Protein AF-A0A965JLZ8-F1 (afdb_monomer)

pLDDT: mean 72.37, std 10.35, range [47.47, 88.56]

Mean predicted aligned error: 16.24 Å

Foldseek 3Di:
DVLLVQLLVDPDVVSNLLSLLVVLLVLCCLVPVVSPDSVSSVVPDDSVVSQVSCCVQVVQHADPDDPCRSVSRVVRNPPPVPDPPVVLLVVVVVVVPDDDSVRVVSPDGPVRSVVVVVVVVVVVVVVVQVVCVVVVHHPCVVVPPPPPPQVLLVVLCVQLVNPGSDNPDPVSCDDPNVVVVQRDDPSPPDDDPPPPD

Structure (mmCIF, N/CA/C/O backbone):
data_AF-A0A965JLZ8-F1
#
_entry.id   AF-A0A965JLZ8-F1
#
loop_
_atom_site.group_PDB
_atom_site.id
_atom_site.type_symbol
_atom_site.label_atom_id
_atom_site.label_alt_id
_atom_site.label_comp_id
_atom_site.label_asym_id
_atom_site.label_entity_id
_atom_site.label_seq_id
_atom_site.pdbx_PDB_ins_code
_atom_site.Cartn_x
_atom_site.Cartn_y
_atom_site.Cartn_z
_atom_site.occupancy
_atom_site.B_iso_or_equiv
_atom_site.auth_seq_id
_atom_site.auth_comp_id
_atom_site.auth_asym_id
_atom_site.auth_atom_id
_atom_site.pdbx_PDB_model_num
ATOM 1 N N . MET A 1 1 ? -9.580 7.276 14.395 1.00 49.41 1 MET A N 1
ATOM 2 C CA . MET A 1 1 ? -8.233 7.279 15.007 1.00 49.41 1 MET A CA 1
ATOM 3 C C . MET A 1 1 ? -8.303 7.007 16.504 1.00 49.41 1 MET A C 1
ATOM 5 O O . MET A 1 1 ? -7.558 6.161 16.975 1.00 49.41 1 MET A O 1
ATOM 9 N N . ASP A 1 2 ? -9.251 7.613 17.219 1.00 59.78 2 ASP A N 1
ATOM 10 C CA . ASP A 1 2 ? -9.365 7.547 18.688 1.00 59.78 2 ASP A CA 1
ATOM 11 C C . ASP A 1 2 ? -9.495 6.119 19.253 1.00 59.78 2 ASP A C 1
ATOM 13 O O . ASP A 1 2 ? -8.941 5.803 20.302 1.00 59.78 2 ASP A O 1
ATOM 17 N N . ALA A 1 3 ? -10.169 5.215 18.529 1.00 64.81 3 ALA A N 1
ATOM 18 C CA . ALA A 1 3 ? -10.377 3.832 18.970 1.00 64.81 3 ALA A CA 1
ATOM 19 C C . ALA A 1 3 ? -9.063 3.057 19.199 1.00 64.81 3 ALA A C 1
ATOM 21 O O . ALA A 1 3 ? -8.958 2.279 20.146 1.00 64.81 3 ALA A O 1
ATOM 22 N N . PHE A 1 4 ? -8.042 3.306 18.372 1.00 66.81 4 PHE A N 1
ATOM 23 C CA . PHE A 1 4 ? -6.744 2.640 18.500 1.00 66.81 4 PHE A CA 1
ATOM 24 C C . PHE A 1 4 ? -5.881 3.262 19.608 1.00 66.81 4 PHE A C 1
ATOM 26 O O . PHE A 1 4 ? -5.070 2.576 20.228 1.00 66.81 4 PHE A O 1
ATOM 33 N N . GLU A 1 5 ? -6.081 4.542 19.933 1.00 68.44 5 GLU A N 1
ATOM 34 C CA . GLU A 1 5 ? -5.439 5.158 21.099 1.00 68.44 5 GLU A CA 1
ATOM 35 C C . GLU A 1 5 ? -5.908 4.504 22.402 1.00 68.44 5 GLU A C 1
ATOM 37 O O . GLU A 1 5 ? -5.105 4.302 23.318 1.00 68.44 5 GLU A O 1
ATOM 42 N N . PHE A 1 6 ? -7.168 4.057 22.459 1.00 69.31 6 PHE A N 1
ATOM 43 C CA . PHE A 1 6 ? -7.670 3.314 23.612 1.00 69.31 6 PHE A CA 1
ATOM 44 C C . PHE A 1 6 ? -6.953 1.972 23.814 1.00 69.31 6 PHE A C 1
ATOM 46 O O . PHE A 1 6 ? -6.703 1.595 24.963 1.00 69.31 6 PHE A O 1
ATOM 53 N N . VAL A 1 7 ? -6.493 1.323 22.734 1.00 69.38 7 VAL A N 1
ATOM 54 C CA . VAL A 1 7 ? -5.619 0.134 22.810 1.00 69.38 7 VAL A CA 1
ATOM 55 C C . VAL A 1 7 ? -4.298 0.476 23.510 1.00 69.38 7 VAL A C 1
ATOM 57 O O . VAL A 1 7 ? -3.854 -0.279 24.376 1.00 69.38 7 VAL A O 1
ATOM 60 N N . LYS A 1 8 ? -3.698 1.641 23.213 1.00 67.69 8 LYS A N 1
ATOM 61 C CA . LYS A 1 8 ? -2.448 2.107 23.853 1.00 67.69 8 LYS A CA 1
ATOM 62 C C . LYS A 1 8 ? -2.630 2.379 25.352 1.00 67.69 8 LYS A C 1
ATOM 64 O O . LYS A 1 8 ? -1.698 2.191 26.131 1.00 67.69 8 LYS A O 1
ATOM 69 N N . THR A 1 9 ? -3.823 2.806 25.764 1.00 70.94 9 THR A N 1
ATOM 70 C CA . THR A 1 9 ? -4.148 3.116 27.170 1.00 70.94 9 THR A CA 1
ATOM 71 C C . THR A 1 9 ? -4.685 1.931 27.981 1.00 70.94 9 THR A C 1
ATOM 73 O O . THR A 1 9 ? -4.910 2.066 29.185 1.00 70.94 9 THR A O 1
ATOM 76 N N . ALA A 1 10 ? -4.900 0.769 27.359 1.00 71.62 10 ALA A N 1
ATOM 77 C CA . ALA A 1 10 ? -5.534 -0.373 28.006 1.00 71.62 10 ALA A CA 1
ATOM 78 C C . ALA A 1 10 ? -4.696 -0.924 29.174 1.00 71.62 10 ALA A C 1
ATOM 80 O O . ALA A 1 10 ? -3.508 -1.230 29.036 1.00 71.62 10 ALA A O 1
ATOM 81 N N . THR A 1 11 ? -5.331 -1.138 30.330 1.00 67.69 11 THR A N 1
ATOM 82 C CA . THR A 1 11 ? -4.639 -1.605 31.550 1.00 67.69 11 THR A CA 1
ATOM 83 C C . THR A 1 11 ? -4.456 -3.119 31.597 1.00 67.69 11 THR A C 1
ATOM 85 O O . THR A 1 11 ? -3.378 -3.576 31.965 1.00 67.69 11 THR A O 1
ATOM 88 N N . ASN A 1 12 ? -5.387 -3.898 31.026 1.00 75.56 12 ASN A N 1
ATOM 89 C CA . ASN A 1 12 ? -5.325 -5.371 30.923 1.00 75.56 12 ASN A CA 1
ATOM 90 C C . ASN A 1 12 ? -5.508 -5.877 29.478 1.00 75.56 12 ASN A C 1
ATOM 92 O O . ASN A 1 12 ? -5.995 -5.132 28.629 1.00 75.56 12 ASN A O 1
ATOM 96 N N . ASP A 1 13 ? -5.098 -7.115 29.195 1.00 72.44 13 ASP A N 1
ATOM 97 C CA . ASP A 1 13 ? -5.156 -7.700 27.842 1.00 72.44 13 ASP A CA 1
ATOM 98 C C . ASP A 1 13 ? -6.593 -7.921 27.357 1.00 72.44 13 ASP A C 1
ATOM 100 O O . ASP A 1 13 ? -6.884 -7.678 26.193 1.00 72.44 13 ASP A O 1
ATOM 104 N N . GLU A 1 14 ? -7.526 -8.247 28.253 1.00 74.94 14 GLU A N 1
ATOM 105 C CA . GLU A 1 14 ? -8.960 -8.327 27.930 1.00 74.94 14 GLU A CA 1
ATOM 106 C C . GLU A 1 14 ? -9.521 -6.986 27.434 1.00 74.94 14 GLU A C 1
ATOM 108 O O . GLU A 1 14 ? -10.282 -6.939 26.471 1.00 74.94 14 GLU A O 1
ATOM 113 N N . GLN A 1 15 ? -9.099 -5.874 28.048 1.00 76.69 15 GLN A N 1
ATOM 114 C CA . GLN A 1 15 ? -9.486 -4.538 27.586 1.00 76.69 15 GLN A CA 1
ATOM 115 C C . GLN A 1 15 ? -8.862 -4.224 26.227 1.00 76.69 15 GLN A C 1
ATOM 117 O O . GLN A 1 15 ? -9.522 -3.635 25.378 1.00 76.69 15 GLN A O 1
ATOM 122 N N . ALA A 1 16 ? -7.609 -4.630 26.005 1.00 74.31 16 ALA A N 1
ATOM 123 C CA . ALA A 1 16 ? -6.963 -4.454 24.711 1.00 74.31 16 ALA A CA 1
ATOM 124 C C . ALA A 1 16 ? -7.699 -5.231 23.613 1.00 74.31 16 ALA A C 1
ATOM 126 O O . ALA A 1 16 ? -7.932 -4.660 22.556 1.00 74.31 16 ALA A O 1
ATOM 127 N N . ILE A 1 17 ? -8.130 -6.470 23.880 1.00 79.31 17 ILE A N 1
ATOM 128 C CA . ILE A 1 17 ? -8.911 -7.294 22.942 1.00 79.31 17 ILE A CA 1
ATOM 129 C C . ILE A 1 17 ? -10.254 -6.635 22.611 1.00 79.31 17 ILE A C 1
ATOM 131 O O . ILE A 1 17 ? -10.616 -6.573 21.441 1.00 79.31 17 ILE A O 1
ATOM 135 N N . PHE A 1 18 ? -10.956 -6.083 23.603 1.00 80.19 18 PHE A N 1
ATOM 136 C CA . PHE A 1 18 ? -12.211 -5.361 23.369 1.00 80.19 18 PHE A CA 1
ATOM 137 C C . PHE A 1 18 ? -12.020 -4.105 22.502 1.00 80.19 18 PHE A C 1
ATOM 139 O O . PHE A 1 18 ? -12.778 -3.849 21.571 1.00 80.19 18 PHE A O 1
ATOM 146 N N . PHE A 1 19 ? -10.973 -3.315 22.752 1.00 80.00 19 PHE A N 1
ATOM 147 C CA . PHE A 1 19 ? -10.673 -2.171 21.884 1.00 80.00 19 PHE A CA 1
ATOM 148 C C . PHE A 1 19 ? -10.227 -2.607 20.486 1.00 80.00 19 PHE A C 1
ATOM 150 O O . PHE A 1 19 ? -10.468 -1.901 19.506 1.00 80.00 19 PHE A O 1
ATOM 157 N N . LEU A 1 20 ? -9.610 -3.782 20.376 1.00 77.69 20 LEU A N 1
ATOM 158 C CA . LEU A 1 20 ? -9.207 -4.359 19.107 1.00 77.69 20 LEU A CA 1
ATOM 159 C C . LEU A 1 20 ? -10.409 -4.841 18.278 1.00 77.69 20 LEU A C 1
ATOM 161 O O . LEU A 1 20 ? -10.436 -4.610 17.069 1.00 77.69 20 LEU A O 1
ATOM 165 N N . SER A 1 21 ? -11.416 -5.455 18.911 1.00 79.88 21 SER A N 1
ATOM 166 C CA . SER A 1 21 ? -12.669 -5.827 18.242 1.00 79.88 21 SER A CA 1
ATOM 167 C C . SER A 1 21 ? -13.444 -4.588 17.789 1.00 79.88 21 SER A C 1
ATOM 169 O O . SER A 1 21 ? -13.963 -4.571 16.675 1.00 79.88 21 SER A O 1
ATOM 171 N N . GLU A 1 22 ? -13.414 -3.500 18.563 1.00 79.31 22 GLU A N 1
ATOM 172 C CA . GLU A 1 22 ? -13.975 -2.213 18.138 1.00 79.31 22 GLU A CA 1
ATOM 173 C C . GLU A 1 22 ? -13.215 -1.610 16.942 1.00 79.31 22 GLU A C 1
ATOM 175 O O . GLU A 1 22 ? -13.830 -1.111 15.998 1.00 79.31 22 GLU A O 1
ATOM 180 N N . CYS A 1 23 ? -11.881 -1.715 16.912 1.00 77.81 23 CYS A N 1
ATOM 181 C CA . CYS A 1 23 ? -11.090 -1.314 15.744 1.00 77.81 23 CYS A CA 1
ATOM 182 C C . CYS A 1 23 ? -11.437 -2.154 14.505 1.00 77.81 23 CYS A C 1
ATOM 184 O O . CYS A 1 23 ? -11.576 -1.610 13.409 1.00 77.81 23 CYS A O 1
ATOM 186 N N . ALA A 1 24 ? -11.622 -3.465 14.671 1.00 77.50 24 ALA A N 1
ATOM 187 C CA . ALA A 1 24 ? -12.023 -4.354 13.586 1.00 77.50 24 ALA A CA 1
ATOM 188 C C . ALA A 1 24 ? -13.453 -4.080 13.104 1.00 77.50 24 ALA A C 1
ATOM 190 O O . ALA A 1 24 ? -13.704 -4.139 11.903 1.00 77.50 24 ALA A O 1
ATOM 191 N N . ARG A 1 25 ? -14.376 -3.703 13.998 1.00 81.06 25 ARG A N 1
ATOM 192 C CA . ARG A 1 25 ? -15.723 -3.243 13.634 1.00 81.06 25 ARG A CA 1
ATOM 193 C C . ARG A 1 25 ? -15.654 -2.008 12.738 1.00 81.06 25 ARG A C 1
ATOM 195 O O . ARG A 1 25 ? -16.287 -1.988 11.688 1.00 81.06 25 ARG A O 1
ATOM 202 N N . ILE A 1 26 ? -14.866 -1.003 13.127 1.00 81.56 26 ILE A N 1
ATOM 203 C CA . ILE A 1 26 ? -14.674 0.227 12.341 1.00 81.56 26 ILE A CA 1
ATOM 204 C C . ILE A 1 26 ? -14.063 -0.100 10.972 1.00 81.56 26 ILE A C 1
ATOM 206 O O . ILE A 1 26 ? -14.546 0.396 9.959 1.00 81.56 26 ILE A O 1
ATOM 210 N N . ALA A 1 27 ? -13.063 -0.982 10.916 1.00 76.50 27 ALA A N 1
ATOM 211 C CA . ALA A 1 27 ? -12.486 -1.436 9.651 1.00 76.50 27 ALA A CA 1
ATOM 212 C C . ALA A 1 27 ? -13.510 -2.185 8.775 1.00 76.50 27 ALA A C 1
ATOM 214 O O . ALA A 1 27 ? -13.577 -1.975 7.566 1.00 76.50 27 ALA A O 1
ATOM 215 N N . MET A 1 28 ? -14.352 -3.027 9.378 1.00 77.50 28 MET A N 1
ATOM 216 C CA . MET A 1 28 ? -15.390 -3.785 8.675 1.00 77.50 28 MET A CA 1
ATOM 217 C C . MET A 1 28 ? -16.534 -2.908 8.167 1.00 77.50 28 MET A C 1
ATOM 219 O O . MET A 1 28 ? -17.172 -3.299 7.194 1.00 77.50 28 MET A O 1
ATOM 223 N N . GLN A 1 29 ? -16.772 -1.715 8.725 1.00 75.44 29 GLN A N 1
ATOM 224 C CA . GLN A 1 29 ? -17.766 -0.785 8.171 1.00 75.44 29 GLN A CA 1
ATOM 225 C C . GLN A 1 29 ? -17.457 -0.398 6.720 1.00 75.44 29 GLN A C 1
ATOM 227 O O . GLN A 1 29 ? -18.390 -0.195 5.945 1.00 75.44 29 GLN A O 1
ATOM 232 N N . GLN A 1 30 ? -16.176 -0.352 6.341 1.00 70.44 30 GLN A N 1
ATOM 233 C CA . GLN A 1 30 ? -15.761 -0.055 4.973 1.00 70.44 30 GLN A CA 1
ATOM 234 C C . GLN A 1 30 ? -16.129 -1.172 3.984 1.00 70.44 30 GLN A C 1
ATOM 236 O O . GLN A 1 30 ? -16.471 -0.895 2.838 1.00 70.44 30 GLN A O 1
ATOM 241 N N . TYR A 1 31 ? -16.093 -2.435 4.419 1.00 75.38 31 TYR A N 1
ATOM 242 C CA . TYR A 1 31 ? -16.315 -3.595 3.547 1.00 75.38 31 TYR A CA 1
ATOM 243 C C . TYR A 1 31 ? -17.740 -4.153 3.635 1.00 75.38 31 TYR A C 1
ATOM 245 O O . TYR A 1 31 ? -18.291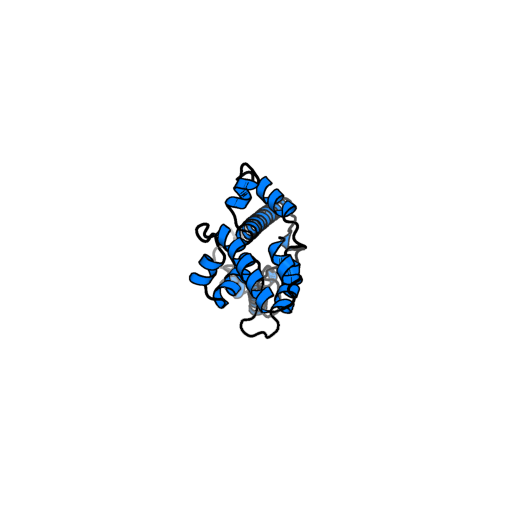 -4.631 2.642 1.00 75.38 31 TYR A O 1
ATOM 253 N N . TYR A 1 32 ? -18.345 -4.116 4.823 1.00 74.69 32 TYR A N 1
ATOM 254 C CA . TYR A 1 32 ? -19.656 -4.691 5.097 1.00 74.69 32 TYR A CA 1
ATOM 255 C C . TYR A 1 32 ? -20.446 -3.868 6.136 1.00 74.69 32 TYR A C 1
ATOM 257 O O . TYR A 1 32 ? -20.450 -4.186 7.329 1.00 74.69 32 TYR A O 1
ATOM 265 N N . PRO A 1 33 ? -21.204 -2.846 5.692 1.00 72.12 33 PRO A N 1
ATOM 266 C CA . PRO A 1 33 ? -21.911 -1.908 6.575 1.00 72.12 33 PRO A CA 1
ATOM 267 C C . PRO A 1 33 ? -23.045 -2.511 7.421 1.00 72.12 33 PRO A C 1
ATOM 269 O O . PRO A 1 33 ? -23.659 -1.805 8.221 1.00 72.12 33 PRO A O 1
ATOM 272 N N . GLN A 1 34 ? -23.391 -3.788 7.223 1.00 74.44 34 GLN A N 1
ATOM 273 C CA . GLN A 1 34 ? -24.479 -4.435 7.966 1.00 74.44 34 GLN A CA 1
ATOM 274 C C . GLN A 1 34 ? -24.073 -4.811 9.397 1.00 74.44 34 GLN A C 1
ATOM 276 O O . GLN A 1 34 ? -24.949 -4.971 10.242 1.00 74.44 34 GLN A O 1
ATOM 281 N N . ILE A 1 35 ? -22.770 -4.925 9.681 1.00 74.12 35 ILE A N 1
ATOM 282 C CA . ILE A 1 35 ? -22.257 -5.166 11.034 1.00 74.12 35 ILE A CA 1
ATOM 283 C C . ILE A 1 35 ? -22.183 -3.813 11.743 1.00 74.12 35 ILE A C 1
ATOM 285 O O . ILE A 1 35 ? -21.260 -3.025 11.529 1.00 74.12 35 ILE A O 1
ATOM 289 N N . GLN A 1 36 ? -23.199 -3.508 12.551 1.00 66.12 36 GLN A N 1
ATOM 290 C CA . GLN A 1 36 ? -23.305 -2.209 13.216 1.00 66.12 36 GLN A CA 1
ATOM 291 C C . GLN A 1 36 ? -22.692 -2.225 14.616 1.00 66.12 36 GLN A C 1
ATOM 293 O O . GLN A 1 36 ? -22.084 -1.228 15.016 1.00 66.12 36 GLN A O 1
ATOM 298 N N . THR A 1 37 ? -22.808 -3.341 15.343 1.00 75.00 37 THR A N 1
ATOM 299 C CA . THR A 1 37 ? -22.365 -3.445 16.740 1.00 75.00 37 THR A CA 1
ATOM 300 C C . THR A 1 37 ? -21.195 -4.411 16.925 1.00 75.00 37 THR A C 1
ATOM 302 O O . THR A 1 37 ? -20.942 -5.274 16.088 1.00 75.00 37 THR A O 1
ATOM 305 N N . VAL A 1 38 ? -20.467 -4.260 18.039 1.00 69.31 38 VAL A N 1
ATOM 306 C CA . VAL A 1 38 ? -19.389 -5.188 18.438 1.00 69.31 38 VAL A CA 1
ATOM 307 C C . VAL A 1 38 ? -19.927 -6.603 18.615 1.00 69.31 38 VAL A C 1
ATOM 309 O O . VAL A 1 38 ? -19.283 -7.550 18.188 1.00 69.31 38 VAL A O 1
ATOM 312 N N . TYR A 1 39 ? -21.134 -6.741 19.164 1.00 71.81 39 TYR A N 1
ATOM 313 C CA . TYR A 1 39 ? -21.785 -8.037 19.353 1.00 71.81 39 TYR A CA 1
ATOM 314 C C . TYR A 1 39 ? -22.064 -8.735 18.022 1.00 71.81 39 TYR A C 1
ATOM 316 O O . TYR A 1 39 ? -21.768 -9.913 17.879 1.00 71.81 39 TYR A O 1
ATOM 324 N N . ASP A 1 40 ? -22.536 -7.995 17.013 1.00 74.06 40 ASP A N 1
ATOM 325 C CA . ASP A 1 40 ? -22.735 -8.562 15.675 1.00 74.06 40 ASP A CA 1
ATOM 326 C C . ASP A 1 40 ? -21.408 -9.011 15.045 1.00 74.06 40 ASP A C 1
ATOM 328 O O . ASP A 1 40 ? -21.383 -9.954 14.260 1.00 74.06 40 ASP A O 1
ATOM 332 N N . LEU A 1 41 ? -20.296 -8.343 15.361 1.00 74.31 41 LEU A N 1
ATOM 333 C CA . LEU A 1 41 ? -18.974 -8.763 14.904 1.00 74.31 41 LEU A CA 1
ATOM 334 C C . LEU A 1 41 ? -18.529 -10.041 15.631 1.00 74.31 41 LEU A C 1
ATOM 336 O O . LEU A 1 41 ? -18.123 -10.995 14.975 1.00 74.31 41 LEU A O 1
ATOM 340 N N . GLU A 1 42 ? -18.633 -10.068 16.960 1.00 75.38 42 GLU A N 1
ATOM 341 C CA . GLU A 1 42 ? -18.239 -11.203 17.808 1.00 75.38 42 GLU A CA 1
ATOM 342 C C . GLU A 1 42 ? -19.072 -12.463 17.530 1.00 75.38 42 GLU A C 1
ATOM 344 O O . GLU A 1 42 ? -18.540 -13.570 17.576 1.00 75.38 42 GLU A O 1
ATOM 349 N N . ASP A 1 43 ? -20.343 -12.307 17.157 1.00 80.94 43 ASP A N 1
ATOM 350 C CA . ASP A 1 43 ? -21.221 -13.424 16.794 1.00 80.94 43 ASP A CA 1
ATOM 351 C C . ASP A 1 43 ? -20.892 -14.026 15.415 1.00 80.94 43 ASP A C 1
ATOM 353 O O . ASP A 1 43 ? -21.220 -15.185 15.148 1.00 80.94 43 ASP A O 1
ATOM 357 N N . ASN A 1 44 ? -20.250 -13.262 14.523 1.00 77.50 44 ASN A N 1
ATOM 358 C CA . ASN A 1 44 ? -19.948 -13.691 13.153 1.00 77.50 44 ASN A CA 1
ATOM 359 C C . ASN A 1 44 ? -18.465 -14.017 12.916 1.00 77.50 44 ASN A C 1
ATOM 361 O O . ASN A 1 44 ? -18.137 -14.641 11.903 1.00 77.50 44 ASN A O 1
ATOM 365 N N . VAL A 1 45 ? -17.560 -13.571 13.792 1.00 78.31 45 VAL A N 1
ATOM 366 C CA . VAL A 1 45 ? -16.117 -13.555 13.529 1.00 78.31 45 VAL A CA 1
ATOM 367 C C . VAL A 1 45 ? -15.325 -14.049 14.742 1.00 78.31 45 VAL A C 1
ATOM 369 O O . VAL A 1 45 ? -15.397 -13.482 15.827 1.00 78.31 45 VAL A O 1
ATOM 372 N N . ASP A 1 46 ? -14.487 -15.068 14.532 1.00 82.31 46 ASP A N 1
ATOM 373 C CA . ASP A 1 46 ? -13.546 -15.552 15.547 1.00 82.31 46 ASP A CA 1
ATOM 374 C C . ASP A 1 46 ? -12.421 -14.536 15.822 1.00 82.31 46 ASP A C 1
ATOM 376 O O . ASP A 1 46 ? -11.970 -13.824 14.922 1.00 82.31 46 ASP A O 1
ATOM 380 N N . LEU A 1 47 ? -11.848 -14.561 17.032 1.00 79.69 47 LEU A N 1
ATOM 381 C CA . LEU A 1 47 ? -10.725 -13.690 17.425 1.00 79.69 47 LEU A CA 1
ATOM 382 C C . LEU A 1 47 ? -9.515 -13.785 16.473 1.00 79.69 47 LEU A C 1
ATOM 384 O O . LEU A 1 47 ? -8.846 -12.794 16.192 1.00 79.69 47 LEU A O 1
ATOM 388 N N . ASN A 1 48 ? -9.258 -14.971 15.921 1.00 83.19 48 ASN A N 1
ATOM 389 C CA . ASN A 1 48 ? -8.209 -15.170 14.920 1.00 83.19 48 ASN A CA 1
ATOM 390 C C . ASN A 1 48 ? -8.479 -14.398 13.625 1.00 83.19 48 ASN A C 1
ATOM 392 O O . ASN A 1 48 ? -7.553 -13.854 13.032 1.00 83.19 48 ASN A O 1
ATOM 396 N N . THR A 1 49 ? -9.739 -14.357 13.204 1.00 80.94 49 THR A N 1
ATOM 397 C CA . THR A 1 49 ? -10.176 -13.645 12.006 1.00 80.94 49 THR A CA 1
ATOM 398 C C . THR A 1 49 ? -10.186 -12.138 12.252 1.00 80.94 49 THR A C 1
ATOM 400 O O . THR A 1 49 ? -9.851 -11.384 11.349 1.00 80.94 49 THR A O 1
ATOM 403 N N . VAL A 1 50 ? -10.466 -11.684 13.481 1.00 80.50 50 VAL A N 1
ATOM 404 C CA . VAL A 1 50 ? -10.296 -10.276 13.889 1.00 80.50 50 VAL A CA 1
ATOM 405 C C . VAL A 1 50 ? -8.846 -9.817 13.692 1.00 80.50 50 VAL A C 1
ATOM 407 O O . VAL A 1 50 ? -8.621 -8.747 13.129 1.00 80.50 50 VAL A O 1
ATOM 410 N N . TYR A 1 51 ? -7.857 -10.633 14.075 1.00 80.12 51 TYR A N 1
ATOM 411 C CA . TYR A 1 51 ? -6.444 -10.321 13.819 1.00 80.12 51 TYR A CA 1
ATOM 412 C C . TYR A 1 51 ? -6.113 -10.276 12.325 1.00 80.12 51 TYR A C 1
ATOM 414 O O . TYR A 1 51 ? -5.412 -9.367 11.888 1.00 80.12 51 TYR A O 1
ATOM 422 N N . ASP A 1 52 ? -6.650 -11.209 11.536 1.00 79.31 52 ASP A N 1
ATOM 423 C CA . ASP A 1 52 ? -6.425 -11.241 10.088 1.00 79.31 52 ASP A CA 1
ATOM 424 C C . ASP A 1 52 ? -7.072 -10.013 9.395 1.00 79.31 52 ASP A C 1
ATOM 426 O O . ASP A 1 52 ? -6.473 -9.410 8.505 1.00 79.31 52 ASP A O 1
ATOM 430 N N . ILE A 1 53 ? -8.253 -9.572 9.850 1.00 80.19 53 ILE A N 1
ATOM 431 C CA . ILE A 1 53 ? -8.916 -8.340 9.384 1.00 80.19 53 ILE A CA 1
ATOM 432 C C . ILE A 1 53 ? -8.059 -7.112 9.698 1.00 80.19 53 ILE A C 1
ATOM 434 O O . ILE A 1 53 ? -7.906 -6.233 8.852 1.00 80.19 53 ILE A O 1
ATOM 438 N N . LEU A 1 54 ? -7.484 -7.041 10.898 1.00 76.31 54 LEU A N 1
ATOM 439 C CA . LEU A 1 54 ? -6.631 -5.924 11.304 1.00 76.31 54 LEU A CA 1
ATOM 440 C C . LEU A 1 54 ? -5.291 -5.900 10.565 1.00 76.31 54 LEU A C 1
ATOM 442 O O . LEU A 1 54 ? -4.788 -4.814 10.279 1.00 76.31 54 LEU A O 1
ATOM 446 N N . ASP A 1 55 ? -4.732 -7.054 10.199 1.00 77.94 55 ASP A N 1
ATOM 447 C CA . ASP A 1 55 ? -3.542 -7.110 9.342 1.00 77.94 55 ASP A CA 1
ATOM 448 C C . ASP A 1 55 ? -3.862 -6.574 7.938 1.00 77.94 55 ASP A C 1
ATOM 450 O O . ASP A 1 55 ? -3.153 -5.717 7.418 1.00 77.94 55 ASP A O 1
ATOM 454 N N . VAL A 1 56 ? -4.983 -6.992 7.343 1.00 74.38 56 VAL A N 1
ATOM 455 C CA . VAL A 1 56 ? -5.362 -6.553 5.989 1.00 74.38 56 VAL A CA 1
ATOM 456 C C . VAL A 1 56 ? -5.779 -5.081 5.950 1.00 74.38 56 VAL A C 1
ATOM 458 O O . VAL A 1 56 ? -5.356 -4.347 5.059 1.00 74.38 56 VAL A O 1
ATOM 461 N N . ALA A 1 57 ? -6.610 -4.639 6.894 1.00 70.44 57 ALA A N 1
ATOM 462 C CA . ALA A 1 57 ? -7.193 -3.300 6.867 1.00 70.44 57 ALA A CA 1
ATOM 463 C C . ALA A 1 57 ? -6.290 -2.238 7.507 1.00 70.44 57 ALA A C 1
ATOM 465 O O . ALA A 1 57 ? -6.219 -1.115 7.013 1.00 70.44 57 ALA A O 1
ATOM 466 N N . ALA A 1 58 ? -5.599 -2.581 8.596 1.00 67.81 58 ALA A N 1
ATOM 467 C CA . ALA A 1 58 ? -4.786 -1.644 9.369 1.00 67.81 58 ALA A CA 1
ATOM 468 C C . ALA A 1 58 ? -3.280 -1.956 9.318 1.00 67.81 58 ALA A C 1
ATOM 470 O O . ALA A 1 58 ? -2.493 -1.203 9.890 1.00 67.81 58 ALA A O 1
ATOM 471 N N . GLY A 1 59 ? -2.841 -3.035 8.659 1.00 67.19 59 GLY A N 1
ATOM 472 C CA . GLY A 1 59 ? -1.423 -3.417 8.617 1.00 67.19 59 GLY A CA 1
ATOM 473 C C . GLY A 1 59 ? -0.855 -3.825 9.981 1.00 67.19 59 GLY A C 1
ATOM 474 O O . GLY A 1 59 ? 0.363 -3.801 10.176 1.00 67.19 59 GLY A O 1
ATOM 475 N N . VAL A 1 60 ? -1.720 -4.146 10.949 1.00 72.31 60 VAL A N 1
ATOM 476 C CA . VAL A 1 60 ? -1.338 -4.477 12.326 1.00 72.31 60 VAL A CA 1
ATOM 477 C C . VAL A 1 60 ? -1.151 -5.989 12.437 1.00 72.31 60 VAL A C 1
ATOM 479 O O . VAL A 1 60 ? -2.113 -6.750 12.497 1.00 72.31 60 VAL A O 1
ATOM 482 N N . LYS A 1 61 ? 0.109 -6.433 12.486 1.00 68.06 61 LYS A N 1
ATOM 483 C CA . LYS A 1 61 ? 0.463 -7.855 12.611 1.00 68.06 61 LYS A CA 1
ATOM 484 C C . LYS A 1 61 ? 0.502 -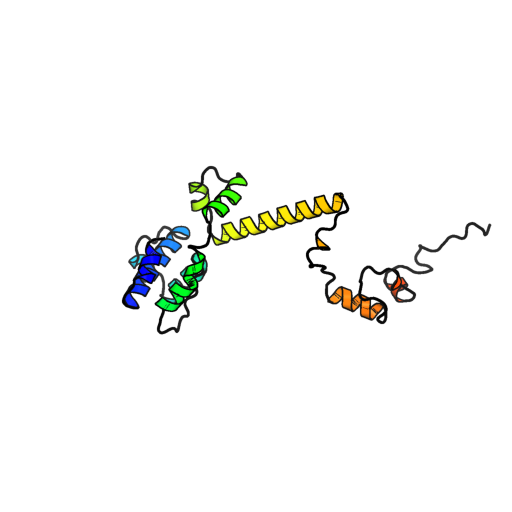8.289 14.069 1.00 68.06 61 LYS A C 1
ATOM 486 O O . LYS A 1 61 ? 1.511 -8.091 14.742 1.00 68.06 61 LYS A O 1
ATOM 491 N N . ILE A 1 62 ? -0.564 -8.938 14.525 1.00 68.75 62 ILE A N 1
ATOM 492 C CA . ILE A 1 62 ? -0.619 -9.588 15.842 1.00 68.75 62 ILE A CA 1
ATOM 493 C C . ILE A 1 62 ? -0.364 -11.082 15.654 1.00 68.75 62 ILE A C 1
ATOM 495 O O . ILE A 1 62 ? -0.999 -11.734 14.823 1.00 68.75 62 ILE A O 1
ATOM 499 N N . LYS A 1 63 ? 0.591 -11.649 16.398 1.00 66.31 63 LYS A N 1
ATOM 500 C CA . LYS A 1 63 ? 0.863 -13.090 16.330 1.00 66.31 63 LYS A CA 1
ATOM 501 C C . LYS A 1 63 ? -0.169 -13.851 17.164 1.00 66.31 63 LYS A C 1
ATOM 503 O O . LYS A 1 63 ? -0.459 -13.473 18.289 1.00 66.31 63 LYS A O 1
ATOM 508 N N . LYS A 1 64 ? -0.669 -14.976 16.639 1.00 57.56 64 LYS A N 1
ATOM 509 C CA . LYS A 1 64 ? -1.728 -15.796 17.269 1.00 57.56 64 LYS A CA 1
ATOM 510 C C . LYS A 1 64 ? -1.347 -16.438 18.627 1.00 57.56 64 LYS A C 1
ATOM 512 O O . LYS A 1 64 ? -2.243 -16.910 19.312 1.00 57.56 64 LYS A O 1
ATOM 517 N N . ASP A 1 65 ? -0.071 -16.403 19.043 1.00 52.50 65 ASP A N 1
ATOM 518 C CA . ASP A 1 65 ? 0.461 -17.126 20.223 1.00 52.50 65 ASP A CA 1
ATOM 519 C C . ASP A 1 65 ? 1.164 -16.239 21.287 1.00 52.50 65 ASP A C 1
ATOM 521 O O . ASP A 1 65 ? 1.899 -16.748 22.138 1.00 52.50 65 ASP A O 1
ATOM 525 N N . SER A 1 66 ? 1.023 -14.909 21.256 1.00 49.81 66 SER A N 1
ATOM 526 C CA . SER A 1 66 ? 1.791 -14.006 22.133 1.00 49.81 66 SER A CA 1
ATOM 527 C C . SER A 1 66 ? 1.078 -13.670 23.460 1.00 49.81 66 SER A C 1
ATOM 529 O O . SER A 1 66 ? -0.059 -13.216 23.498 1.00 49.81 66 SER A O 1
ATOM 531 N N . ASN A 1 67 ? 1.800 -13.813 24.582 1.00 52.62 67 ASN A N 1
ATOM 532 C CA . ASN A 1 67 ? 1.352 -13.455 25.943 1.00 52.62 67 ASN A CA 1
ATOM 533 C C . ASN A 1 67 ? 1.313 -11.928 26.212 1.00 52.62 67 ASN A C 1
ATOM 535 O O . ASN A 1 67 ? 1.275 -11.524 27.371 1.00 52.62 67 ASN A O 1
ATOM 539 N N . ASN A 1 68 ? 1.441 -11.070 25.189 1.00 58.41 68 ASN A N 1
ATOM 540 C CA . ASN A 1 68 ? 1.551 -9.615 25.376 1.00 58.41 68 ASN A CA 1
ATOM 541 C C . ASN A 1 68 ? 1.069 -8.829 24.138 1.00 58.41 68 ASN A C 1
ATOM 543 O O . ASN A 1 68 ? 1.830 -8.118 23.478 1.00 58.41 68 ASN A O 1
ATOM 547 N N . VAL A 1 69 ? -0.221 -8.979 23.822 1.00 61.16 69 VAL A N 1
ATOM 548 C CA . VAL A 1 69 ? -0.908 -8.416 22.636 1.00 61.16 69 VAL A CA 1
ATOM 549 C C . VAL A 1 69 ? -0.738 -6.893 22.521 1.00 61.16 69 VAL A C 1
ATOM 551 O O . VAL A 1 69 ? -0.662 -6.341 21.424 1.00 61.16 69 VAL A O 1
ATOM 554 N N . LYS A 1 70 ? -0.603 -6.195 23.653 1.00 59.81 70 LYS A N 1
ATOM 555 C CA . LYS A 1 70 ? -0.436 -4.736 23.691 1.00 59.81 70 LYS A CA 1
ATOM 556 C C . LYS A 1 70 ? 0.888 -4.255 23.119 1.00 59.81 70 LYS A C 1
ATOM 558 O O . LYS A 1 70 ? 0.908 -3.254 22.412 1.00 59.81 70 LYS A O 1
ATOM 563 N N . GLN A 1 71 ? 1.992 -4.930 23.439 1.00 60.38 71 GLN A N 1
ATOM 564 C CA . GLN A 1 71 ? 3.313 -4.500 22.972 1.00 60.38 71 GLN A CA 1
ATOM 565 C C . GLN A 1 71 ? 3.427 -4.665 21.452 1.00 60.38 71 GLN A C 1
ATOM 567 O O . GLN A 1 71 ? 3.889 -3.750 20.778 1.00 60.38 71 GLN A O 1
ATOM 572 N N . GLU A 1 72 ? 2.899 -5.762 20.903 1.00 62.34 72 GLU A N 1
ATOM 573 C CA . GLU A 1 72 ? 2.898 -6.010 19.454 1.00 62.34 72 GLU A CA 1
ATOM 574 C C . GLU A 1 72 ? 2.002 -5.017 18.691 1.00 62.34 72 GLU A C 1
ATOM 576 O O . GLU A 1 72 ? 2.396 -4.512 17.637 1.00 62.34 72 GLU A O 1
ATOM 581 N N . ALA A 1 73 ? 0.831 -4.664 19.236 1.00 59.12 73 ALA A N 1
ATOM 582 C CA . ALA A 1 73 ? -0.055 -3.664 18.635 1.00 59.12 73 ALA A CA 1
ATOM 583 C C . ALA A 1 73 ? 0.561 -2.249 18.642 1.00 59.12 73 ALA A C 1
ATOM 585 O O . ALA A 1 73 ? 0.439 -1.508 17.668 1.00 59.12 73 ALA A O 1
ATOM 586 N N . VAL A 1 74 ? 1.265 -1.869 19.714 1.00 61.16 74 VAL A N 1
ATOM 587 C CA . VAL A 1 74 ? 1.915 -0.550 19.818 1.00 61.16 74 VAL A CA 1
ATOM 588 C C . VAL A 1 74 ? 3.143 -0.452 18.909 1.00 61.16 74 VAL A C 1
ATOM 590 O O . VAL A 1 74 ? 3.324 0.572 18.252 1.00 61.16 74 VAL A O 1
ATOM 593 N N . GLU A 1 75 ? 3.963 -1.503 18.822 1.00 58.44 75 GLU A N 1
ATOM 594 C CA . GLU A 1 75 ? 5.154 -1.520 17.959 1.00 58.44 75 GLU A CA 1
ATOM 595 C C . GLU A 1 75 ? 4.808 -1.544 16.461 1.00 58.44 75 GLU A C 1
ATOM 597 O O . GLU A 1 75 ? 5.535 -0.966 15.653 1.00 58.44 75 GLU A O 1
ATOM 602 N N . SER A 1 76 ? 3.678 -2.146 16.077 1.00 57.81 76 SER A N 1
ATOM 603 C CA . SER A 1 76 ? 3.178 -2.128 14.691 1.00 57.81 76 SER A CA 1
ATOM 604 C C . SER A 1 76 ? 2.381 -0.859 14.333 1.00 57.81 76 SER A C 1
ATOM 606 O O . SER A 1 76 ? 2.243 -0.522 13.155 1.00 57.81 76 SER A O 1
ATOM 608 N N . GLY A 1 77 ? 1.905 -0.108 15.334 1.00 51.91 77 GLY A N 1
ATOM 609 C CA . GLY A 1 77 ? 1.027 1.059 15.184 1.00 51.91 77 GLY A CA 1
ATOM 610 C C . GLY A 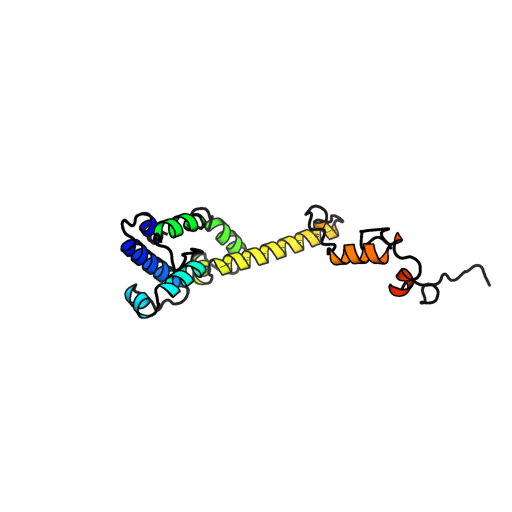1 77 ? 1.691 2.375 14.753 1.00 51.91 77 GLY A C 1
ATOM 611 O O . GLY A 1 77 ? 0.986 3.361 14.543 1.00 51.91 77 GLY A O 1
ATOM 612 N N . ALA A 1 78 ? 3.018 2.423 14.580 1.00 49.91 78 ALA A N 1
ATOM 613 C CA . ALA A 1 78 ? 3.738 3.625 14.117 1.00 49.91 78 ALA A CA 1
ATOM 614 C C . ALA A 1 78 ? 3.434 4.012 12.653 1.00 49.91 78 ALA A C 1
ATOM 616 O O . ALA A 1 78 ? 3.805 5.091 12.186 1.00 49.91 78 ALA A O 1
ATOM 617 N N . THR A 1 79 ? 2.753 3.127 11.930 1.00 55.41 79 THR A N 1
ATOM 618 C CA . THR A 1 79 ? 2.498 3.243 10.499 1.00 55.41 79 THR A CA 1
ATOM 619 C C . THR A 1 79 ? 1.583 4.433 10.178 1.00 55.41 79 THR A C 1
ATOM 621 O O . THR A 1 79 ? 1.902 5.209 9.291 1.00 55.41 79 THR A O 1
ATOM 624 N N . TRP A 1 80 ? 0.507 4.674 10.937 1.00 59.25 80 TRP A N 1
ATOM 625 C CA . TRP A 1 80 ? -0.548 5.614 10.514 1.00 59.25 80 TRP A CA 1
ATOM 626 C C . TRP A 1 80 ? -0.370 7.063 10.977 1.00 59.25 80 TRP A C 1
ATOM 628 O O . TRP A 1 80 ? -0.692 7.971 10.221 1.00 59.25 80 TRP A O 1
ATOM 638 N N . GLU A 1 81 ? 0.194 7.309 12.164 1.00 61.59 81 GLU A N 1
ATOM 639 C CA . GLU A 1 81 ? 0.475 8.682 12.638 1.00 61.59 81 GLU A CA 1
ATOM 640 C C . GLU A 1 81 ? 1.572 9.374 11.814 1.00 61.59 81 GLU A C 1
ATOM 642 O O . GLU A 1 81 ? 1.656 10.600 11.777 1.00 61.59 81 GLU A O 1
ATOM 647 N N . THR A 1 82 ? 2.419 8.589 11.145 1.00 61.97 82 THR A N 1
ATOM 648 C CA . THR A 1 82 ? 3.473 9.103 10.263 1.00 61.97 82 THR A CA 1
ATOM 649 C C . THR A 1 82 ? 3.033 9.212 8.803 1.00 61.97 82 THR A C 1
ATOM 651 O O . THR A 1 82 ? 3.722 9.865 8.015 1.00 61.97 82 THR A O 1
ATOM 654 N N . PHE A 1 83 ? 1.896 8.613 8.430 1.00 68.06 83 PHE A N 1
ATOM 655 C CA . PHE A 1 83 ? 1.373 8.698 7.072 1.00 68.06 83 PHE A CA 1
ATOM 656 C C . PHE A 1 83 ? 0.575 9.989 6.872 1.00 68.06 83 PHE A C 1
ATOM 658 O O . PHE A 1 83 ? -0.479 10.202 7.465 1.00 68.06 83 PHE A O 1
ATOM 665 N N . ASP A 1 84 ? 1.075 10.848 5.982 1.00 77.44 84 ASP A N 1
ATOM 666 C CA . ASP A 1 84 ? 0.376 12.053 5.536 1.00 77.44 84 ASP A CA 1
ATOM 667 C C . ASP A 1 84 ? -0.748 11.678 4.557 1.00 77.44 84 ASP A C 1
ATOM 669 O O . ASP A 1 84 ? -0.559 11.635 3.336 1.00 77.44 84 ASP A O 1
ATOM 673 N N . LEU A 1 85 ? -1.911 11.347 5.121 1.00 79.94 85 LEU A N 1
ATOM 674 C CA . LEU A 1 85 ? -3.097 10.936 4.373 1.00 79.94 85 LEU A CA 1
ATOM 675 C C . LEU A 1 85 ? -3.594 12.048 3.437 1.00 79.94 85 LEU A C 1
ATOM 677 O O . LEU A 1 85 ? -3.841 11.796 2.259 1.00 79.94 85 LEU A O 1
ATOM 681 N N . ALA A 1 86 ? -3.616 13.292 3.921 1.00 82.75 86 ALA A N 1
ATOM 682 C CA . ALA A 1 86 ? -4.072 14.448 3.152 1.00 82.75 86 ALA A CA 1
ATOM 683 C C . ALA A 1 86 ? -3.245 14.652 1.872 1.00 82.75 86 ALA A C 1
ATOM 685 O O . ALA A 1 86 ? -3.769 15.006 0.810 1.00 82.75 86 ALA A O 1
ATOM 686 N N . LYS A 1 87 ? -1.933 14.397 1.935 1.00 85.12 87 LYS A N 1
ATOM 687 C CA . LYS A 1 87 ? -1.080 14.444 0.747 1.00 85.12 87 LYS A CA 1
ATOM 688 C C . LYS A 1 87 ? -1.423 13.349 -0.267 1.00 85.12 87 LYS A C 1
ATOM 690 O O . LYS A 1 87 ? -1.465 13.628 -1.462 1.00 85.12 87 LYS A O 1
ATOM 695 N N . LEU A 1 88 ? -1.654 12.116 0.176 1.00 83.94 88 LEU A N 1
ATOM 696 C CA . LEU A 1 88 ? -1.955 10.998 -0.726 1.00 83.94 88 LEU A CA 1
ATOM 697 C C . LEU A 1 88 ? -3.328 11.157 -1.391 1.00 83.94 88 LEU A C 1
ATOM 699 O O . LEU A 1 88 ? -3.456 10.964 -2.600 1.00 83.94 88 LEU A O 1
ATOM 703 N N . GLU A 1 89 ? -4.332 11.572 -0.624 1.00 80.94 89 GLU A N 1
ATOM 704 C C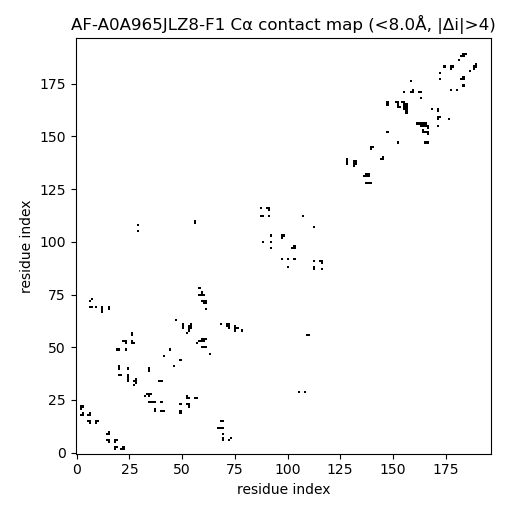A . GLU A 1 89 ? -5.676 11.843 -1.136 1.00 80.94 89 GLU A CA 1
ATOM 705 C C . GLU A 1 89 ? -5.675 13.008 -2.122 1.00 80.94 89 GLU A C 1
ATOM 707 O O . GLU A 1 89 ? -6.275 12.902 -3.186 1.00 80.94 89 GLU A O 1
ATOM 712 N N . SER A 1 90 ? -4.946 14.092 -1.836 1.00 84.31 90 SER A N 1
ATOM 713 C CA . SER A 1 90 ? -4.835 15.211 -2.780 1.00 84.31 90 SER A CA 1
ATOM 714 C C . SER A 1 90 ? -4.095 14.833 -4.071 1.00 84.31 90 SER A C 1
ATOM 716 O O . SER A 1 90 ? -4.487 15.290 -5.147 1.00 84.31 90 SER A O 1
ATOM 718 N N . GLU A 1 91 ? -3.079 13.959 -4.013 1.00 83.56 91 GLU A N 1
ATOM 719 C CA . GLU A 1 91 ? -2.424 13.398 -5.207 1.00 83.56 91 GLU A CA 1
ATOM 720 C C . GLU A 1 91 ? -3.405 12.592 -6.076 1.00 83.56 91 GLU A C 1
ATOM 722 O O . GLU A 1 91 ? -3.363 12.703 -7.305 1.00 83.56 91 GLU A O 1
ATOM 727 N N . LEU A 1 92 ? -4.292 11.803 -5.460 1.00 84.25 92 LEU A N 1
ATOM 728 C CA . LEU A 1 92 ? -5.287 11.001 -6.171 1.00 84.25 92 LEU A CA 1
ATOM 729 C C . LEU A 1 92 ? -6.464 11.856 -6.676 1.00 84.25 92 LEU A C 1
ATOM 731 O O . LEU A 1 92 ? -6.914 11.684 -7.808 1.00 84.25 92 LEU A O 1
ATOM 735 N N . PHE A 1 93 ? -6.910 12.835 -5.888 1.00 84.94 93 PHE A N 1
ATOM 736 C CA . PHE A 1 93 ? -7.965 13.780 -6.255 1.00 84.94 93 PHE A CA 1
ATOM 737 C C . PHE A 1 93 ? -7.584 14.612 -7.489 1.00 84.94 93 PHE A C 1
ATOM 739 O O . PHE A 1 93 ? -8.422 14.877 -8.350 1.00 84.94 93 PHE A O 1
ATOM 746 N N . LEU A 1 94 ? -6.296 14.945 -7.648 1.00 85.25 94 LEU A N 1
ATOM 747 C CA . LEU A 1 94 ? -5.765 15.614 -8.843 1.00 85.25 94 LEU A CA 1
ATOM 748 C C . LEU A 1 94 ? -5.949 14.815 -10.146 1.00 85.25 94 LEU A C 1
ATOM 750 O O . LEU A 1 94 ? -5.868 15.407 -11.222 1.00 85.25 94 LEU A O 1
ATOM 754 N N . LEU A 1 95 ? -6.222 13.505 -10.084 1.00 83.69 95 LEU A N 1
ATOM 755 C CA . LEU A 1 95 ? -6.585 12.712 -11.266 1.00 83.69 95 LEU A CA 1
ATOM 756 C C . LEU A 1 95 ? -7.963 13.090 -11.827 1.00 83.6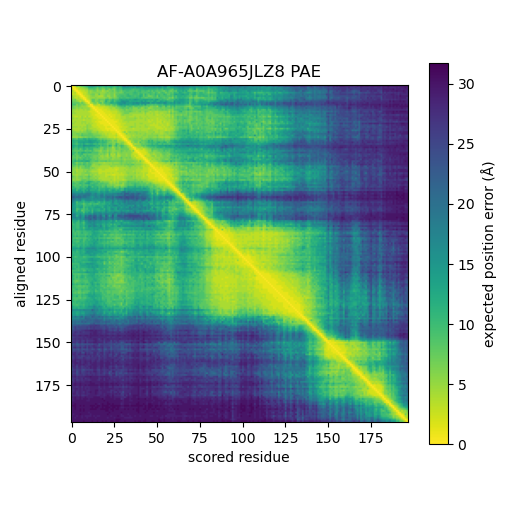9 95 LEU A C 1
ATOM 758 O O . LEU A 1 95 ? -8.234 12.815 -12.994 1.00 83.69 95 LEU A O 1
ATOM 762 N N . GLY A 1 96 ? -8.819 13.728 -11.022 1.00 83.56 96 GLY A N 1
ATOM 763 C CA . GLY A 1 96 ? -10.114 14.256 -11.455 1.00 83.56 96 GLY A CA 1
ATOM 764 C C . GLY A 1 96 ? -11.193 13.198 -11.696 1.00 83.56 96 GLY A C 1
ATOM 765 O O . GLY A 1 96 ? -12.124 13.448 -12.458 1.00 83.56 96 GLY A O 1
ATOM 766 N N . ILE A 1 97 ? -11.066 12.014 -11.089 1.00 86.25 97 ILE A N 1
ATOM 767 C CA . ILE A 1 97 ? -12.058 10.929 -11.204 1.00 86.25 97 ILE A CA 1
ATOM 768 C C . ILE A 1 97 ? -13.237 11.154 -10.236 1.00 86.25 97 ILE A C 1
ATOM 770 O O . ILE A 1 97 ? -14.375 10.843 -10.584 1.00 86.25 97 ILE A O 1
ATOM 774 N N . TRP A 1 98 ? -12.976 11.734 -9.060 1.00 87.38 98 TRP A N 1
ATOM 775 C CA . TRP A 1 98 ? -13.954 11.957 -7.984 1.00 87.38 98 TRP A CA 1
ATOM 776 C C . TRP A 1 98 ? -14.374 13.427 -7.885 1.00 87.38 98 TRP A C 1
ATOM 778 O O . TRP A 1 98 ? -13.594 14.320 -8.224 1.00 87.38 98 TRP A O 1
ATOM 788 N N . LYS A 1 99 ? -15.609 13.691 -7.433 1.00 84.75 99 LYS A N 1
ATOM 789 C CA . LYS A 1 99 ? -16.161 15.056 -7.331 1.00 84.75 99 LYS A CA 1
ATOM 790 C C . LYS A 1 99 ? -15.782 15.757 -6.032 1.00 84.75 99 LYS A C 1
ATOM 792 O O . LYS A 1 99 ? -15.565 16.968 -6.039 1.00 84.75 99 LYS A O 1
ATOM 797 N N . ASP A 1 100 ? -15.713 15.008 -4.940 1.00 88.19 100 ASP A N 1
ATOM 798 C CA . ASP A 1 100 ? -15.365 15.480 -3.603 1.00 88.19 100 ASP A CA 1
ATOM 799 C C . ASP A 1 100 ? -14.535 14.420 -2.851 1.00 88.19 100 ASP A C 1
ATOM 801 O O . ASP A 1 100 ? -14.362 13.292 -3.320 1.00 88.19 100 ASP A O 1
ATOM 805 N N . TYR A 1 101 ? -13.952 14.814 -1.713 1.00 84.25 101 TYR A N 1
ATOM 806 C CA . TYR A 1 101 ? -13.149 13.912 -0.875 1.00 84.25 101 TYR A CA 1
ATOM 807 C C . TYR A 1 101 ? -14.005 12.810 -0.232 1.00 84.25 101 TYR A C 1
ATOM 809 O O . TYR A 1 101 ? -13.527 11.700 -0.040 1.00 84.25 101 TYR A O 1
ATOM 817 N N . GLU A 1 102 ? -15.285 13.081 0.024 1.00 84.44 102 GLU A N 1
ATOM 818 C CA . GLU A 1 102 ? -16.209 12.123 0.637 1.00 84.44 102 GLU A CA 1
ATOM 819 C C . GLU A 1 102 ? -16.521 10.946 -0.307 1.00 84.44 102 GLU A C 1
ATOM 821 O O . GLU A 1 102 ? -16.504 9.783 0.102 1.00 84.44 102 GLU A O 1
ATOM 826 N N . GLU A 1 103 ? -16.737 11.218 -1.598 1.00 83.94 103 GLU A N 1
ATOM 827 C CA . GLU A 1 103 ? -16.904 10.207 -2.646 1.00 83.94 103 GLU A CA 1
ATOM 828 C C . GLU A 1 103 ? -15.621 9.381 -2.820 1.00 83.94 103 GLU A C 1
ATOM 830 O O . GLU A 1 103 ? -15.692 8.164 -3.004 1.00 83.94 103 GLU A O 1
ATOM 835 N N . LEU A 1 104 ? -14.449 10.017 -2.714 1.00 84.81 104 LEU A N 1
ATOM 836 C CA . LEU A 1 104 ? -13.153 9.338 -2.771 1.00 84.81 104 LEU A CA 1
ATOM 837 C C . LEU A 1 104 ? -12.993 8.353 -1.605 1.00 84.81 104 LEU A C 1
ATOM 839 O O . LEU A 1 104 ? -12.776 7.168 -1.857 1.00 84.81 104 LEU A O 1
ATOM 843 N N . GLU A 1 105 ? -13.187 8.809 -0.367 1.00 81.06 105 GLU A N 1
ATOM 844 C CA . GLU A 1 105 ? -13.080 7.987 0.848 1.00 81.06 105 GLU A CA 1
ATOM 845 C C . GLU A 1 105 ? -14.102 6.842 0.882 1.00 81.06 105 GLU A C 1
ATOM 847 O O . GLU A 1 105 ? -13.798 5.734 1.322 1.00 81.06 105 GLU A O 1
ATOM 852 N N . THR A 1 106 ? -15.314 7.077 0.375 1.00 82.00 106 THR A N 1
ATOM 853 C CA . THR A 1 106 ? -16.363 6.045 0.337 1.00 82.00 106 THR A CA 1
ATOM 854 C C . THR A 1 106 ? -16.082 4.978 -0.723 1.00 82.00 106 THR A C 1
ATOM 856 O O . THR A 1 106 ? -16.490 3.826 -0.578 1.00 82.00 106 THR A O 1
ATOM 859 N N . SER A 1 107 ? -15.420 5.353 -1.819 1.00 81.81 107 SER A N 1
ATOM 860 C CA . SER A 1 107 ? -15.233 4.468 -2.974 1.00 81.81 107 SER A CA 1
ATOM 861 C C . SER A 1 107 ? -13.984 3.594 -2.914 1.00 81.81 107 SER A C 1
ATOM 863 O O . SER A 1 107 ? -13.928 2.605 -3.644 1.00 81.81 107 SER A O 1
ATOM 865 N N . LEU A 1 108 ? -12.990 3.956 -2.098 1.00 81.88 108 LEU A N 1
ATOM 866 C CA . LEU A 1 108 ? -11.669 3.345 -2.149 1.00 81.88 108 LEU A CA 1
ATOM 867 C C . LEU A 1 108 ? -11.116 3.030 -0.757 1.00 81.88 108 LEU A C 1
ATOM 869 O O . LEU A 1 108 ? -11.206 3.830 0.172 1.00 81.88 108 LEU A O 1
ATOM 873 N N . SER A 1 109 ? -10.472 1.874 -0.633 1.00 82.19 109 SER A N 1
ATOM 874 C CA . SER A 1 109 ? -9.698 1.503 0.553 1.00 82.19 109 SER A CA 1
ATOM 875 C C . SER A 1 109 ? -8.251 1.987 0.494 1.00 82.19 109 SER A C 1
ATOM 877 O O . SER A 1 109 ? -7.700 2.246 -0.574 1.00 82.19 109 SER A O 1
ATOM 879 N N . MET A 1 110 ? -7.594 2.099 1.654 1.00 79.38 110 MET A N 1
ATOM 880 C CA . MET A 1 110 ? -6.191 2.536 1.732 1.00 79.38 110 MET A CA 1
ATOM 881 C C . MET A 1 110 ? -5.222 1.686 0.885 1.00 79.38 110 MET A C 1
ATOM 883 O O . MET A 1 110 ? -4.364 2.267 0.212 1.00 79.38 110 MET A O 1
ATOM 887 N N . PRO A 1 111 ? -5.332 0.342 0.849 1.00 80.56 111 PRO A N 1
ATOM 888 C CA . PRO A 1 11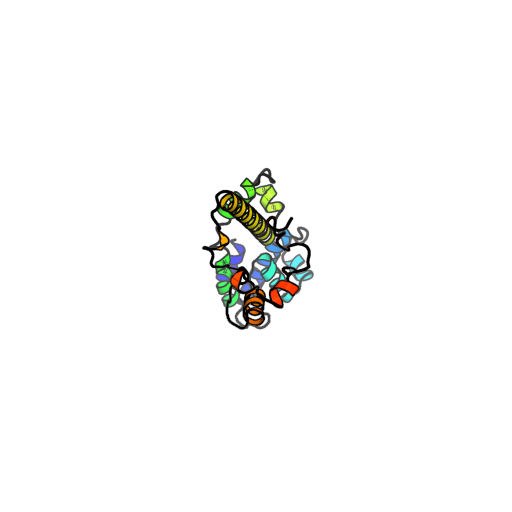1 ? -4.513 -0.473 -0.047 1.00 80.56 111 PRO A CA 1
ATOM 889 C C . PRO A 1 111 ? -4.772 -0.170 -1.527 1.00 80.56 111 PRO A C 1
ATOM 891 O O . PRO A 1 111 ? -3.834 -0.104 -2.323 1.00 80.56 111 PRO A O 1
ATOM 894 N N . GLU A 1 112 ? -6.031 0.063 -1.899 1.00 82.06 112 GLU A N 1
ATOM 895 C CA . GLU A 1 112 ? -6.400 0.427 -3.267 1.00 82.06 112 GLU A CA 1
ATOM 896 C C . GLU A 1 112 ? -5.853 1.810 -3.638 1.00 82.06 112 GLU A C 1
ATOM 898 O O . GLU A 1 112 ? -5.303 1.966 -4.729 1.00 82.06 112 GLU A O 1
ATOM 903 N N . LEU A 1 113 ? -5.894 2.775 -2.711 1.00 84.38 113 LEU A N 1
ATOM 904 C CA . LEU A 1 113 ? -5.319 4.116 -2.872 1.00 84.38 113 LEU A CA 1
ATOM 905 C C . LEU A 1 113 ? -3.823 4.017 -3.170 1.00 84.38 113 LEU A C 1
ATOM 907 O O . LEU A 1 113 ? -3.335 4.600 -4.142 1.00 84.38 113 LEU A O 1
ATOM 911 N N . MET A 1 114 ? -3.101 3.223 -2.376 1.00 82.69 114 MET A N 1
ATOM 912 C CA . MET A 1 114 ? -1.673 2.999 -2.578 1.00 82.69 114 MET A CA 1
ATOM 913 C C . MET A 1 114 ? -1.396 2.341 -3.933 1.00 82.69 114 MET A C 1
ATOM 915 O O . MET A 1 114 ? -0.538 2.817 -4.673 1.00 82.69 114 MET A O 1
ATOM 919 N N . SER A 1 115 ? -2.158 1.306 -4.299 1.00 84.06 115 SER A N 1
ATOM 920 C CA . SER A 1 115 ? -1.989 0.616 -5.583 1.00 84.06 115 SER A CA 1
ATOM 921 C C . SER A 1 115 ? -2.246 1.536 -6.785 1.00 84.06 115 SER A C 1
ATOM 923 O O . SER A 1 115 ? -1.511 1.498 -7.773 1.00 84.06 115 SER A O 1
ATOM 925 N N . ALA A 1 116 ? -3.237 2.427 -6.684 1.00 86.06 116 ALA A N 1
ATOM 926 C CA . ALA A 1 116 ? -3.546 3.410 -7.712 1.00 86.06 116 ALA A CA 1
ATOM 927 C C . ALA A 1 116 ? -2.433 4.462 -7.833 1.00 86.06 116 ALA A C 1
ATOM 929 O O . ALA A 1 116 ? -2.014 4.799 -8.944 1.00 86.06 116 ALA A O 1
ATOM 930 N N . LEU A 1 117 ? -1.901 4.948 -6.705 1.00 85.75 117 LEU A N 1
ATOM 931 C CA . LEU A 1 117 ? -0.760 5.864 -6.694 1.00 85.75 117 LEU A CA 1
ATOM 932 C C . LEU A 1 117 ? 0.513 5.221 -7.242 1.00 85.75 117 LEU A C 1
ATOM 934 O O . LEU A 1 117 ? 1.255 5.883 -7.968 1.00 85.75 117 LEU A O 1
ATOM 938 N N . GLU A 1 118 ? 0.783 3.956 -6.924 1.00 86.62 118 GLU A N 1
ATOM 939 C CA . GLU A 1 118 ? 1.912 3.211 -7.486 1.00 86.62 118 GLU A CA 1
ATOM 940 C C . GLU A 1 118 ? 1.786 3.087 -9.004 1.00 86.62 118 GLU A C 1
ATOM 942 O O . GLU A 1 118 ? 2.702 3.498 -9.717 1.00 86.62 118 GLU A O 1
ATOM 947 N N . ALA A 1 119 ? 0.628 2.650 -9.508 1.00 87.19 119 ALA A N 1
ATOM 948 C CA . ALA A 1 119 ? 0.366 2.568 -10.945 1.00 87.19 119 ALA A CA 1
ATOM 949 C C . ALA A 1 119 ? 0.542 3.930 -11.643 1.00 87.19 119 ALA A C 1
ATOM 951 O O . ALA A 1 119 ? 1.147 4.025 -12.713 1.00 87.19 119 ALA A O 1
ATOM 952 N N . LYS A 1 120 ? 0.078 5.012 -11.008 1.00 88.50 120 LYS A N 1
ATOM 953 C CA . LYS A 1 120 ? 0.244 6.385 -11.499 1.00 88.50 120 LYS A CA 1
ATOM 954 C C . LYS A 1 120 ? 1.710 6.816 -11.523 1.00 88.50 120 LYS A C 1
ATOM 956 O O . LYS A 1 120 ? 2.164 7.409 -12.499 1.00 88.50 120 LYS A O 1
ATOM 961 N N . ARG A 1 121 ? 2.470 6.524 -10.465 1.00 86.56 121 ARG A N 1
ATOM 962 C CA . ARG A 1 121 ? 3.905 6.844 -10.374 1.00 86.56 121 ARG A CA 1
ATOM 963 C C . ARG A 1 121 ? 4.724 6.059 -11.393 1.00 86.56 121 ARG A C 1
ATOM 965 O O . ARG A 1 121 ? 5.669 6.615 -11.950 1.00 86.56 121 ARG A O 1
ATOM 972 N N . GLU A 1 122 ? 4.367 4.805 -11.658 1.00 87.69 122 GLU A N 1
ATOM 973 C CA . GLU A 1 122 ? 4.977 4.005 -12.721 1.00 87.69 122 GLU A CA 1
ATOM 974 C C . GLU A 1 122 ? 4.705 4.606 -14.100 1.00 87.69 122 GLU A C 1
ATOM 976 O O . GLU A 1 122 ? 5.644 4.767 -14.879 1.00 87.69 122 GLU A O 1
ATOM 981 N N . LEU A 1 123 ? 3.463 5.017 -14.371 1.00 88.00 123 LEU A N 1
ATOM 982 C CA . LEU A 1 123 ? 3.096 5.678 -15.623 1.00 88.00 123 LEU A CA 1
ATOM 983 C C . LEU A 1 123 ? 3.889 6.984 -15.809 1.00 88.00 123 LEU A C 1
ATOM 985 O O . LEU A 1 123 ? 4.611 7.128 -16.797 1.00 88.00 123 LEU A O 1
ATOM 989 N N . ASP A 1 124 ? 3.880 7.877 -14.813 1.00 87.06 124 ASP A N 1
ATOM 990 C CA . ASP A 1 124 ? 4.655 9.128 -14.832 1.00 87.06 124 ASP A CA 1
ATOM 991 C C . ASP A 1 124 ? 6.160 8.872 -15.045 1.00 87.06 124 ASP A C 1
ATOM 993 O O . ASP A 1 124 ? 6.857 9.650 -15.705 1.00 87.06 124 ASP A O 1
ATOM 997 N N . TYR A 1 125 ? 6.692 7.796 -14.458 1.00 87.00 125 TYR A N 1
ATOM 998 C CA . TYR A 1 125 ? 8.085 7.398 -14.637 1.00 87.00 125 TYR A CA 1
ATOM 999 C C . TYR A 1 125 ? 8.352 6.918 -16.067 1.00 87.00 125 TYR A C 1
ATOM 1001 O O . TYR A 1 125 ? 9.354 7.320 -16.665 1.00 87.00 125 TYR A O 1
ATOM 1009 N N . THR A 1 126 ? 7.458 6.108 -16.642 1.00 85.69 126 THR A N 1
ATOM 1010 C CA . THR A 1 126 ? 7.574 5.661 -18.037 1.00 85.69 126 THR A CA 1
ATOM 1011 C C . THR A 1 126 ? 7.487 6.819 -19.025 1.00 85.69 126 THR A C 1
ATOM 1013 O O . THR A 1 126 ? 8.286 6.866 -19.960 1.00 85.69 126 THR A O 1
ATOM 1016 N N . ASP A 1 127 ? 6.626 7.803 -18.772 1.00 86.94 127 ASP A N 1
ATOM 1017 C CA . ASP A 1 127 ? 6.512 9.000 -19.603 1.00 86.94 127 ASP A CA 1
ATOM 1018 C C . ASP A 1 127 ? 7.782 9.846 -19.529 1.00 86.94 127 ASP A C 1
ATOM 1020 O O . ASP A 1 127 ? 8.359 10.207 -20.555 1.00 86.94 127 ASP A O 1
ATOM 1024 N N . LYS A 1 128 ? 8.297 10.109 -18.320 1.00 88.56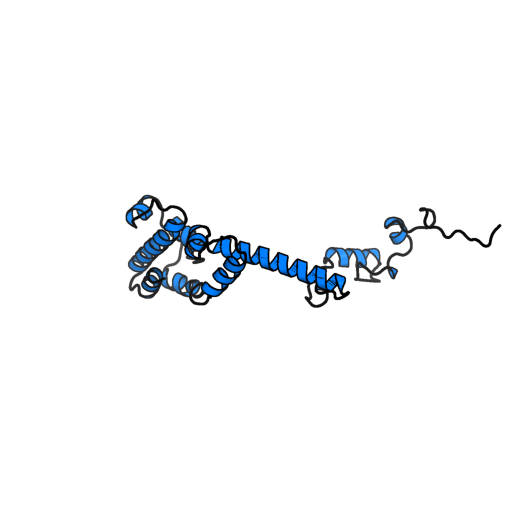 128 LYS A N 1
ATOM 1025 C CA . LYS A 1 128 ? 9.572 10.825 -18.138 1.00 88.56 128 LYS A CA 1
ATOM 1026 C C . LYS A 1 128 ? 10.727 10.106 -18.824 1.00 88.56 128 LYS A C 1
ATOM 1028 O O . LYS A 1 128 ? 11.564 10.755 -19.448 1.00 88.56 128 LYS A O 1
ATOM 1033 N N . LYS A 1 129 ? 10.756 8.775 -18.754 1.00 85.69 129 LYS A N 1
ATOM 1034 C CA . LYS A 1 129 ? 11.722 7.941 -19.474 1.00 85.69 129 LYS A CA 1
ATOM 1035 C C . LYS A 1 129 ? 11.587 8.076 -20.982 1.00 85.69 129 LYS A C 1
ATOM 1037 O O . LYS A 1 129 ? 12.603 8.231 -21.654 1.00 85.69 129 LYS A O 1
ATOM 1042 N N . PHE A 1 130 ? 10.370 8.070 -21.511 1.00 85.12 130 PHE A N 1
ATOM 1043 C CA . PHE A 1 130 ? 10.128 8.291 -22.930 1.00 85.12 130 PHE A CA 1
ATOM 1044 C C . PHE A 1 130 ? 10.604 9.682 -23.379 1.00 85.12 130 PHE A C 1
ATOM 1046 O O . PHE A 1 130 ? 11.358 9.788 -24.346 1.00 85.12 130 PHE A O 1
ATOM 1053 N N . PHE A 1 131 ? 10.255 10.745 -22.646 1.00 85.88 131 PHE A N 1
ATOM 1054 C CA . PHE A 1 131 ? 10.693 12.110 -22.960 1.00 85.88 131 PHE A CA 1
ATOM 1055 C C . PHE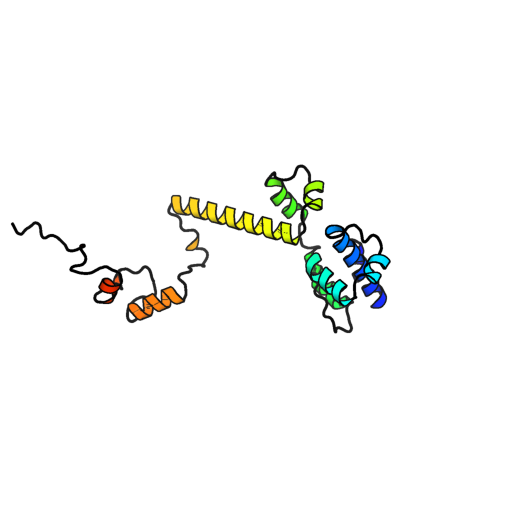 A 1 131 ? 12.209 12.287 -22.866 1.00 85.88 131 PHE A C 1
ATOM 1057 O O . PHE A 1 131 ? 12.808 12.926 -23.732 1.00 85.88 131 PHE A O 1
ATOM 1064 N N . ALA A 1 132 ? 12.845 11.704 -21.851 1.00 86.25 132 ALA A N 1
ATOM 1065 C CA . ALA A 1 132 ? 14.294 11.730 -21.726 1.00 86.25 132 ALA A CA 1
ATOM 1066 C C . ALA A 1 132 ? 14.960 10.981 -22.889 1.00 86.25 132 ALA A C 1
ATOM 1068 O O . ALA A 1 132 ? 15.865 11.524 -23.524 1.00 86.25 132 ALA A O 1
ATOM 1069 N N . ALA A 1 133 ? 14.447 9.800 -23.251 1.00 80.88 133 ALA A N 1
ATOM 1070 C CA . ALA A 1 133 ? 14.941 9.036 -24.391 1.00 80.88 133 ALA A CA 1
ATOM 1071 C C . ALA A 1 133 ? 14.801 9.814 -25.712 1.00 80.88 133 ALA A C 1
ATOM 1073 O O . ALA A 1 133 ? 15.729 9.809 -26.520 1.00 80.88 133 ALA A O 1
ATOM 1074 N N . MET A 1 134 ? 13.698 10.549 -25.915 1.00 81.50 134 MET A N 1
ATOM 1075 C CA . MET A 1 134 ? 13.539 11.452 -27.066 1.00 81.50 134 MET A CA 1
ATOM 1076 C C . MET A 1 134 ? 14.598 12.561 -27.104 1.00 81.50 134 MET A C 1
ATOM 1078 O O . MET A 1 134 ? 15.017 12.975 -28.183 1.00 81.50 134 MET A O 1
ATOM 1082 N N . GLN A 1 135 ? 15.037 13.039 -25.941 1.00 85.25 135 GLN A N 1
ATOM 1083 C CA . GLN A 1 135 ? 16.096 14.043 -25.806 1.00 85.25 135 GLN A CA 1
ATOM 1084 C C . GLN A 1 135 ? 17.508 13.431 -25.838 1.00 85.25 135 GLN A C 1
ATOM 1086 O O . GLN A 1 135 ? 18.494 14.153 -25.704 1.00 85.25 135 GLN A O 1
ATOM 1091 N N . GLY A 1 136 ? 17.624 12.112 -26.028 1.00 79.88 136 GLY A N 1
ATOM 1092 C CA . GLY A 1 136 ? 18.898 11.392 -26.018 1.00 79.88 136 GLY A CA 1
ATOM 1093 C C . GLY A 1 136 ? 19.497 11.196 -24.621 1.00 79.88 136 GLY A C 1
ATOM 1094 O O . GLY A 1 136 ? 20.662 10.816 -24.512 1.00 79.88 136 GLY A O 1
ATOM 1095 N N . VAL A 1 137 ? 18.722 11.445 -23.561 1.00 77.00 137 VAL A N 1
ATOM 1096 C CA . VAL A 1 137 ? 19.105 11.233 -22.160 1.00 77.00 137 VAL A CA 1
ATOM 1097 C C . VAL A 1 137 ? 18.514 9.907 -21.682 1.00 77.00 137 VAL A C 1
ATOM 1099 O O . VAL A 1 137 ? 17.306 9.698 -21.708 1.00 77.00 137 VAL A O 1
ATOM 1102 N N . ASP A 1 138 ? 19.365 8.991 -21.234 1.00 72.31 138 ASP A N 1
ATOM 1103 C CA . ASP A 1 138 ? 18.936 7.672 -20.768 1.00 72.31 138 ASP A CA 1
ATOM 1104 C C . ASP A 1 138 ? 18.810 7.660 -19.238 1.00 72.31 138 ASP A C 1
ATOM 1106 O O . ASP A 1 138 ? 19.810 7.574 -18.524 1.00 72.31 138 ASP A O 1
ATOM 1110 N N . LEU A 1 139 ? 17.575 7.767 -18.736 1.00 68.19 139 LEU A N 1
ATOM 1111 C CA . LEU A 1 139 ? 17.290 7.767 -17.294 1.00 68.19 139 LEU A CA 1
ATOM 1112 C C . LEU A 1 139 ? 17.597 6.423 -16.612 1.00 68.19 139 LEU A C 1
ATOM 1114 O O . LEU A 1 139 ? 17.781 6.394 -15.394 1.00 68.19 139 LEU A O 1
ATOM 1118 N N . ASP A 1 140 ? 17.680 5.314 -17.355 1.00 66.19 140 ASP A N 1
ATOM 1119 C CA . ASP A 1 140 ? 17.973 4.007 -16.757 1.00 66.19 140 ASP A CA 1
ATOM 1120 C C . ASP A 1 140 ? 19.457 3.874 -16.381 1.00 66.19 140 ASP A C 1
ATOM 1122 O O . ASP A 1 140 ? 19.759 3.251 -15.359 1.00 66.19 140 ASP A O 1
ATOM 1126 N N . LYS A 1 141 ? 20.370 4.506 -17.139 1.00 63.69 141 LYS A N 1
ATOM 1127 C CA . LYS A 1 141 ? 21.828 4.431 -16.909 1.00 63.69 141 LYS A CA 1
ATOM 1128 C C . LYS A 1 141 ? 22.262 4.985 -15.552 1.00 63.69 141 LYS A C 1
ATOM 1130 O O . LYS A 1 141 ? 23.181 4.441 -14.948 1.00 63.69 141 LYS A O 1
ATOM 1135 N N . GLU A 1 142 ? 21.603 6.030 -15.052 1.00 58.28 142 GLU A N 1
ATOM 1136 C CA . GLU A 1 142 ? 21.953 6.642 -13.758 1.00 58.28 142 GLU A CA 1
ATOM 1137 C C . GLU A 1 142 ? 21.254 5.992 -12.556 1.00 58.28 142 GLU A C 1
ATOM 1139 O O . GLU A 1 142 ? 21.718 6.108 -11.425 1.00 58.28 142 GLU A O 1
ATOM 1144 N N . SER A 1 143 ? 20.165 5.252 -12.778 1.00 58.81 143 SER A N 1
ATOM 1145 C CA . SER A 1 143 ? 19.391 4.626 -11.696 1.00 58.81 143 SER A CA 1
ATOM 1146 C C . SER A 1 143 ? 20.022 3.347 -11.122 1.00 58.81 143 SER A C 1
ATOM 1148 O O . SER A 1 143 ? 19.469 2.743 -10.201 1.00 58.81 143 SER A O 1
ATOM 1150 N N . GLY A 1 144 ? 21.138 2.872 -11.689 1.00 54.59 144 GLY A N 1
ATOM 1151 C CA . GLY A 1 144 ? 21.779 1.606 -11.310 1.00 54.59 144 GLY A CA 1
ATOM 1152 C C . GLY A 1 144 ? 20.950 0.353 -11.632 1.00 54.59 144 GLY A C 1
ATOM 1153 O O . GLY A 1 144 ? 21.431 -0.764 -11.443 1.00 54.59 144 GLY A O 1
ATOM 1154 N N . LYS A 1 145 ? 19.732 0.505 -12.174 1.00 51.91 145 LYS A N 1
ATOM 1155 C CA . LYS A 1 145 ? 18.908 -0.579 -12.726 1.00 51.91 145 LYS A CA 1
ATOM 1156 C C . LYS A 1 145 ? 19.326 -0.889 -14.158 1.00 51.91 145 LYS A C 1
ATOM 1158 O O . LYS A 1 145 ? 18.483 -1.026 -15.041 1.00 51.91 145 LYS A O 1
ATOM 1163 N N . ASP A 1 146 ? 20.625 -1.046 -14.377 1.00 50.16 146 ASP A N 1
ATOM 1164 C CA . ASP A 1 146 ? 21.142 -1.605 -15.615 1.00 50.16 146 ASP A CA 1
ATOM 1165 C C . ASP A 1 146 ? 20.775 -3.100 -15.623 1.00 50.16 146 ASP A C 1
ATOM 1167 O O . ASP A 1 146 ? 21.561 -3.985 -15.268 1.00 50.16 146 ASP A O 1
ATOM 1171 N N . LYS A 1 147 ? 19.502 -3.373 -15.950 1.00 51.97 147 LYS A N 1
ATOM 1172 C CA . LYS A 1 147 ? 18.902 -4.685 -16.211 1.00 51.97 147 LYS A CA 1
ATOM 1173 C C . LYS A 1 147 ? 19.474 -5.258 -17.510 1.00 51.97 147 LYS A C 1
ATOM 1175 O O . LYS A 1 147 ? 18.763 -5.802 -18.347 1.00 51.97 147 LYS A O 1
ATOM 1180 N N . GLN A 1 148 ? 20.787 -5.233 -17.674 1.00 54.19 148 GLN A N 1
ATOM 1181 C CA . GLN A 1 148 ? 21.398 -6.393 -18.284 1.00 54.19 148 GLN A CA 1
ATOM 1182 C C . GLN A 1 148 ? 21.181 -7.530 -17.295 1.00 54.19 148 GLN A C 1
ATOM 1184 O O . GLN A 1 148 ? 21.939 -7.671 -16.331 1.00 54.19 148 GLN A O 1
ATOM 1189 N N . ASP A 1 149 ? 20.093 -8.281 -17.507 1.00 64.56 149 ASP A N 1
ATOM 1190 C CA . ASP A 1 149 ? 19.788 -9.506 -16.776 1.00 64.56 149 ASP A CA 1
ATOM 1191 C C . ASP A 1 149 ? 21.098 -10.244 -16.520 1.00 64.56 149 ASP A C 1
ATOM 1193 O O . ASP A 1 149 ? 21.901 -10.424 -17.442 1.00 64.56 149 ASP A O 1
ATOM 1197 N N . ALA A 1 150 ? 21.335 -10.691 -15.286 1.00 67.81 150 ALA A N 1
ATOM 1198 C CA . ALA A 1 150 ? 22.534 -11.465 -14.964 1.00 67.81 150 ALA A CA 1
ATOM 1199 C C . ALA A 1 150 ? 22.736 -12.619 -15.968 1.00 67.81 150 ALA A C 1
ATOM 1201 O O . ALA A 1 150 ? 23.862 -12.951 -16.332 1.00 67.81 150 ALA A O 1
ATOM 1202 N N . TRP A 1 151 ? 21.629 -13.149 -16.499 1.00 67.44 151 TRP A N 1
ATOM 1203 C CA . TRP A 1 151 ? 21.591 -14.092 -17.607 1.00 67.44 151 TRP A CA 1
ATOM 1204 C C . TRP A 1 151 ? 22.130 -13.552 -18.940 1.00 67.44 151 TRP A C 1
ATOM 1206 O O . TRP A 1 151 ? 22.909 -14.240 -19.593 1.00 67.44 151 TRP A O 1
ATOM 1216 N N . GLN A 1 152 ? 21.758 -12.342 -19.361 1.00 69.44 152 GLN A N 1
ATOM 1217 C CA . GLN A 1 152 ? 22.293 -11.715 -20.574 1.00 69.44 152 GLN A CA 1
ATOM 1218 C C . GLN A 1 152 ? 23.792 -11.427 -20.438 1.00 69.44 152 GLN A C 1
ATOM 1220 O O . GLN A 1 152 ? 24.543 -11.728 -21.365 1.00 69.44 152 GLN A O 1
ATOM 1225 N N . LYS A 1 153 ? 24.255 -10.978 -19.262 1.00 71.50 153 LYS A N 1
ATOM 1226 C CA . LYS A 1 153 ? 25.697 -10.829 -18.977 1.00 71.50 153 LYS A CA 1
ATOM 1227 C C . LYS A 1 153 ? 26.428 -12.172 -19.006 1.00 71.50 153 LYS A C 1
ATOM 1229 O O . LYS A 1 153 ? 27.505 -12.283 -19.588 1.00 71.50 153 LYS A O 1
ATOM 1234 N N . LEU A 1 154 ? 25.842 -13.217 -18.415 1.00 73.56 154 LEU A N 1
ATOM 1235 C CA . LEU A 1 154 ? 26.399 -14.574 -18.438 1.00 73.56 154 LEU A CA 1
ATOM 1236 C C . LEU A 1 154 ? 26.446 -15.142 -19.856 1.00 73.56 154 LEU A C 1
ATOM 1238 O O . LEU A 1 154 ? 27.464 -15.697 -20.257 1.00 73.56 154 LEU A O 1
ATOM 1242 N N . LYS A 1 155 ? 25.382 -14.961 -20.638 1.00 75.44 155 LYS A N 1
ATOM 1243 C CA . LYS A 1 155 ? 25.326 -15.357 -22.044 1.00 75.44 155 LYS A CA 1
ATOM 1244 C C . LYS A 1 155 ? 26.402 -14.625 -22.844 1.00 75.44 155 LYS A C 1
ATOM 1246 O O . LYS A 1 155 ? 27.185 -15.282 -23.520 1.00 75.44 155 LYS A O 1
ATOM 1251 N N . ALA A 1 156 ? 26.508 -13.305 -22.718 1.00 73.56 156 ALA A N 1
ATOM 1252 C CA . ALA A 1 156 ? 27.544 -12.520 -23.385 1.00 73.56 156 ALA A CA 1
ATOM 1253 C C . ALA A 1 156 ? 28.954 -12.997 -23.005 1.00 73.56 156 ALA A C 1
ATOM 1255 O O . ALA A 1 156 ? 29.792 -13.217 -23.878 1.00 73.56 156 ALA A O 1
ATOM 1256 N N . LYS A 1 157 ? 29.193 -13.287 -21.721 1.00 74.06 157 LYS A N 1
ATOM 1257 C CA . LYS A 1 157 ? 30.473 -13.803 -21.219 1.00 74.06 157 LYS A CA 1
ATOM 1258 C C . LYS A 1 157 ? 30.813 -15.196 -21.744 1.00 74.06 157 LYS A C 1
ATOM 1260 O O . LYS A 1 157 ? 31.942 -15.429 -22.167 1.00 74.06 157 LYS A O 1
ATOM 1265 N N . VAL A 1 158 ? 29.860 -16.125 -21.728 1.00 76.50 158 VAL A N 1
ATOM 1266 C CA . VAL A 1 158 ? 30.077 -17.508 -22.182 1.00 76.50 158 VAL A CA 1
ATOM 1267 C C . VAL A 1 158 ? 30.267 -17.554 -23.694 1.00 76.50 158 VAL A C 1
ATOM 1269 O O . VAL A 1 158 ? 31.211 -18.179 -24.171 1.00 76.50 158 VAL A O 1
ATOM 1272 N N . PHE A 1 159 ? 29.417 -16.861 -24.453 1.00 71.94 159 PHE A N 1
ATOM 1273 C CA . PHE A 1 159 ? 29.518 -16.852 -25.909 1.00 71.94 159 PHE A CA 1
ATOM 1274 C C . PHE A 1 159 ? 30.771 -16.104 -26.376 1.00 71.94 159 PHE A C 1
ATOM 1276 O O . PHE A 1 159 ? 31.454 -16.588 -27.269 1.00 71.94 159 PHE A O 1
ATOM 1283 N N . SER A 1 160 ? 31.160 -15.000 -25.737 1.00 69.12 160 SER A N 1
ATOM 1284 C CA . SER A 1 160 ? 32.397 -14.282 -26.085 1.00 69.12 160 SER A CA 1
ATOM 1285 C C . SER A 1 160 ? 33.691 -14.983 -25.647 1.00 69.12 160 SER A C 1
ATOM 1287 O O . SER A 1 160 ? 34.780 -14.477 -25.925 1.00 69.12 160 SER A O 1
ATOM 1289 N N . GLY A 1 161 ? 33.609 -16.123 -24.947 1.00 70.25 161 GLY A N 1
ATOM 1290 C CA . GLY A 1 161 ? 34.777 -16.798 -24.375 1.00 70.25 161 GLY A CA 1
ATOM 1291 C C . GLY A 1 161 ? 35.481 -15.969 -23.295 1.00 70.25 161 GLY A C 1
ATOM 1292 O O . GLY A 1 161 ? 36.693 -16.070 -23.135 1.00 70.25 161 GLY A O 1
ATOM 1293 N N . GLY A 1 162 ? 34.736 -15.118 -22.583 1.00 70.12 162 GLY A N 1
ATOM 1294 C CA . GLY A 1 162 ? 35.252 -14.236 -21.534 1.00 70.12 162 GLY A CA 1
ATOM 1295 C C . GLY A 1 162 ? 35.779 -12.884 -22.020 1.00 70.12 162 GLY A C 1
ATOM 1296 O O . GLY A 1 162 ? 36.328 -12.145 -21.209 1.00 70.12 162 GLY A O 1
ATOM 1297 N N . LYS A 1 163 ? 35.617 -12.544 -23.305 1.00 67.75 163 LYS A N 1
ATOM 1298 C CA . LYS A 1 163 ? 36.108 -11.277 -23.875 1.00 67.75 163 LYS A CA 1
ATOM 1299 C C . LYS A 1 163 ? 35.245 -10.063 -23.532 1.00 67.75 163 LYS A C 1
ATOM 1301 O O . LYS A 1 163 ? 35.773 -8.961 -23.497 1.00 67.75 163 LYS A O 1
ATOM 1306 N N . THR A 1 164 ? 33.953 -10.254 -23.267 1.00 65.38 164 THR A N 1
ATOM 1307 C CA . THR A 1 164 ? 33.057 -9.169 -22.851 1.00 65.38 164 THR A CA 1
ATOM 1308 C C . THR A 1 164 ? 31.990 -9.676 -21.887 1.00 65.38 164 THR A C 1
ATOM 1310 O O . THR A 1 164 ? 31.566 -10.832 -21.948 1.00 65.38 164 THR A O 1
ATOM 1313 N N . SER A 1 165 ? 31.568 -8.814 -20.972 1.00 65.19 165 SER A N 1
ATOM 1314 C CA . SER A 1 165 ? 30.427 -9.029 -20.073 1.00 65.19 165 SER A CA 1
ATOM 1315 C C . SER A 1 165 ? 29.210 -8.197 -20.472 1.00 65.19 165 SER A C 1
ATOM 1317 O O . SER A 1 165 ? 28.150 -8.350 -19.868 1.00 65.19 165 SER A O 1
ATOM 1319 N N . ASP A 1 166 ? 29.383 -7.323 -21.461 1.00 67.69 166 ASP A N 1
ATOM 1320 C CA . ASP A 1 166 ? 28.348 -6.461 -22.001 1.00 67.69 166 ASP A CA 1
ATOM 1321 C C . ASP A 1 166 ? 27.622 -7.207 -23.130 1.00 67.69 166 ASP A C 1
ATOM 1323 O O . ASP A 1 166 ? 28.236 -7.681 -24.087 1.00 67.69 166 ASP A O 1
ATOM 1327 N N . SER A 1 167 ? 26.303 -7.352 -23.005 1.00 66.31 167 SER A N 1
ATOM 1328 C CA . SER A 1 167 ? 25.479 -8.022 -24.016 1.00 66.31 167 SER A CA 1
ATOM 1329 C C . SER A 1 167 ? 25.320 -7.211 -25.304 1.00 66.31 167 SER A C 1
ATOM 1331 O O . SER A 1 167 ? 24.921 -7.786 -26.317 1.00 66.31 167 SER A O 1
ATOM 1333 N N . ASN A 1 168 ? 25.618 -5.911 -25.280 1.00 69.19 168 ASN A N 1
ATOM 1334 C CA . ASN A 1 168 ? 25.491 -5.016 -26.431 1.00 69.19 168 ASN A CA 1
ATOM 1335 C C . ASN A 1 168 ? 26.814 -4.840 -27.197 1.00 69.19 168 ASN A C 1
ATOM 1337 O O . ASN A 1 168 ? 26.867 -4.105 -28.184 1.00 69.19 168 ASN A O 1
ATOM 1341 N N . ASP A 1 169 ? 27.885 -5.509 -26.766 1.00 70.19 169 ASP A N 1
ATOM 1342 C CA . ASP A 1 169 ? 29.198 -5.405 -27.389 1.00 70.19 169 ASP A CA 1
ATOM 1343 C C . ASP A 1 169 ? 29.282 -6.234 -28.680 1.00 70.19 169 ASP A C 1
ATOM 1345 O O . ASP A 1 169 ? 29.429 -7.461 -28.692 1.00 70.19 169 ASP A O 1
ATOM 1349 N N . ILE A 1 170 ? 29.219 -5.519 -29.801 1.00 68.88 170 ILE A N 1
ATOM 1350 C CA . ILE A 1 170 ? 29.286 -6.076 -31.152 1.00 68.88 170 ILE A CA 1
ATOM 1351 C C . ILE A 1 170 ? 30.646 -6.706 -31.483 1.00 68.88 170 ILE A C 1
ATOM 1353 O O . ILE A 1 170 ? 30.728 -7.536 -32.387 1.00 68.88 170 ILE A O 1
ATOM 1357 N N . THR A 1 171 ? 31.721 -6.363 -30.762 1.00 67.88 171 THR A N 1
ATOM 1358 C CA . THR A 1 171 ? 33.066 -6.887 -31.056 1.00 67.88 171 THR A CA 1
ATOM 1359 C C . THR A 1 171 ? 33.226 -8.352 -30.650 1.00 67.88 171 THR A C 1
ATOM 1361 O O . THR A 1 171 ? 34.069 -9.061 -31.203 1.00 67.88 171 THR A O 1
ATOM 1364 N N . ALA A 1 172 ? 32.372 -8.840 -29.746 1.00 68.12 172 ALA A N 1
ATOM 1365 C CA . ALA A 1 172 ? 32.320 -10.238 -29.333 1.00 68.12 172 ALA A CA 1
ATOM 1366 C C . ALA A 1 172 ? 31.579 -11.158 -30.324 1.00 68.12 172 ALA A C 1
ATOM 1368 O O . ALA A 1 172 ? 31.719 -12.385 -30.258 1.00 68.12 172 ALA A O 1
ATOM 1369 N N . LEU A 1 173 ? 30.813 -10.592 -31.263 1.00 68.50 173 LEU A N 1
ATOM 1370 C CA . LEU A 1 173 ? 30.100 -11.327 -32.309 1.00 68.50 173 LEU A CA 1
ATOM 1371 C C . LEU A 1 173 ? 31.032 -11.609 -33.494 1.00 68.50 173 LEU A C 1
ATOM 1373 O O . LEU A 1 173 ? 30.946 -10.981 -34.545 1.00 68.50 173 LEU A O 1
ATOM 1377 N N . GLN A 1 174 ? 31.932 -12.582 -33.334 1.00 67.38 174 GLN A N 1
ATOM 1378 C CA . GLN A 1 174 ? 32.853 -13.009 -34.394 1.00 67.38 174 GLN A CA 1
ATOM 1379 C C . GLN A 1 174 ? 32.756 -14.517 -34.661 1.00 67.38 174 GLN A C 1
ATOM 1381 O O . GLN A 1 174 ? 32.543 -15.323 -33.753 1.00 67.38 174 GLN A O 1
ATOM 1386 N N . GLY A 1 175 ? 32.917 -14.911 -35.927 1.00 72.12 175 GLY A N 1
ATOM 1387 C CA . GLY A 1 175 ? 32.946 -16.316 -36.346 1.00 72.12 175 GLY A CA 1
ATOM 1388 C C . GLY A 1 175 ? 31.618 -17.053 -36.137 1.00 72.12 175 GLY A C 1
ATOM 1389 O O . GLY A 1 175 ? 30.558 -16.581 -36.541 1.00 72.12 175 GLY A O 1
ATOM 1390 N N . PHE A 1 176 ? 31.674 -18.226 -35.501 1.00 67.00 176 PHE A N 1
ATOM 1391 C CA . PHE A 1 176 ? 30.517 -19.114 -35.315 1.00 67.00 176 PHE A CA 1
ATOM 1392 C C . PHE A 1 176 ? 29.352 -18.453 -34.554 1.00 67.00 176 PHE A C 1
ATOM 1394 O O . PHE A 1 176 ? 28.184 -18.691 -34.862 1.00 67.00 176 PHE A O 1
ATOM 1401 N N . ASN A 1 177 ? 29.651 -17.572 -33.595 1.00 69.44 177 ASN A N 1
ATOM 1402 C CA . ASN A 1 177 ? 28.622 -16.846 -32.848 1.00 69.44 177 ASN A CA 1
ATOM 1403 C C . ASN A 1 177 ? 27.897 -15.803 -33.699 1.00 69.44 177 ASN A C 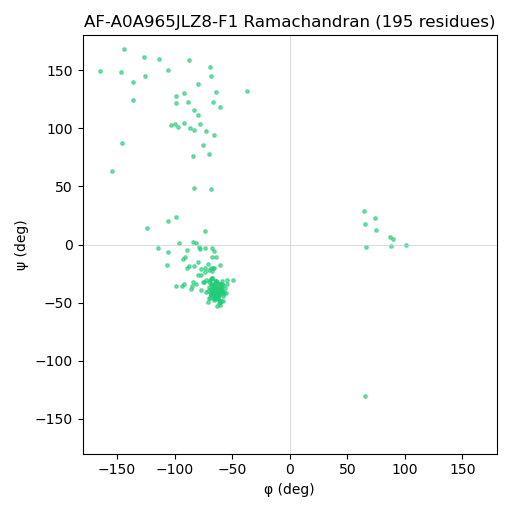1
ATOM 1405 O O . ASN A 1 177 ? 26.690 -15.638 -33.543 1.00 69.44 177 ASN A O 1
ATOM 1409 N N . ALA A 1 178 ? 28.612 -15.139 -34.612 1.00 69.38 178 ALA A N 1
ATOM 1410 C CA . ALA A 1 178 ? 28.013 -14.211 -35.565 1.00 69.38 178 ALA A CA 1
ATOM 1411 C C . ALA A 1 178 ? 27.057 -14.967 -36.496 1.00 69.38 178 ALA A C 1
ATOM 1413 O O . ALA A 1 178 ? 25.898 -14.579 -36.631 1.00 69.38 178 ALA A O 1
ATOM 1414 N N . GLN A 1 179 ? 27.495 -16.115 -37.030 1.00 67.94 179 GLN A N 1
ATOM 1415 C CA . GLN A 1 179 ? 26.674 -16.952 -37.907 1.00 67.94 179 GLN A CA 1
ATOM 1416 C C . GLN A 1 179 ? 25.383 -17.410 -37.210 1.00 67.94 179 GLN A C 1
ATOM 1418 O O . GLN A 1 179 ? 24.309 -17.369 -37.803 1.00 67.94 179 GLN A O 1
ATOM 1423 N N . LYS A 1 180 ? 25.466 -17.786 -35.927 1.00 69.88 180 LYS A N 1
ATOM 1424 C CA . LYS A 1 180 ? 24.304 -18.171 -35.112 1.00 69.88 180 LYS A CA 1
ATOM 1425 C C . LYS A 1 180 ? 23.367 -16.997 -34.797 1.00 69.88 180 LYS A C 1
ATOM 1427 O O . LYS A 1 180 ? 22.168 -17.209 -34.650 1.00 69.88 180 LYS A O 1
ATOM 1432 N N . ALA A 1 181 ? 23.901 -15.781 -34.704 1.00 69.94 181 ALA A N 1
ATOM 1433 C CA . ALA A 1 181 ? 23.132 -14.546 -34.558 1.00 69.94 181 ALA A CA 1
ATOM 1434 C C . ALA A 1 181 ? 22.580 -14.006 -35.897 1.00 69.94 181 ALA A C 1
ATOM 1436 O O . ALA A 1 181 ? 21.931 -12.965 -35.901 1.00 69.94 181 ALA A O 1
ATOM 1437 N N . GLY A 1 182 ? 22.817 -14.699 -37.020 1.00 67.25 182 GLY A N 1
ATOM 1438 C CA . GLY A 1 182 ? 22.349 -14.305 -38.355 1.00 67.25 182 GLY A CA 1
ATOM 1439 C C . GLY A 1 182 ? 23.311 -13.399 -39.135 1.00 67.25 182 GLY A C 1
ATOM 1440 O O . GLY A 1 182 ? 22.995 -12.979 -40.244 1.00 67.25 182 GLY A O 1
ATOM 1441 N N . PHE A 1 183 ? 24.499 -13.124 -38.595 1.00 62.62 183 PHE A N 1
ATOM 1442 C CA . PHE A 1 183 ? 25.562 -12.360 -39.245 1.00 62.62 183 PHE A CA 1
ATOM 1443 C C . PHE A 1 183 ? 26.608 -13.321 -39.831 1.00 62.62 183 PHE A C 1
ATOM 1445 O O . PHE A 1 183 ? 27.422 -13.891 -39.110 1.00 62.62 183 PHE A O 1
ATOM 1452 N N . GLY A 1 184 ? 26.611 -13.538 -41.148 1.00 59.62 184 GLY A N 1
ATOM 1453 C CA . GLY A 1 184 ? 27.553 -14.479 -41.759 1.00 59.62 184 GLY A CA 1
ATOM 1454 C C . GLY A 1 184 ? 27.690 -14.349 -43.272 1.00 59.62 184 GLY A C 1
ATOM 1455 O O . GLY A 1 184 ? 26.744 -13.989 -43.977 1.00 59.62 184 GLY A O 1
ATOM 1456 N N . ILE A 1 185 ? 28.885 -14.673 -43.774 1.00 57.72 185 ILE A N 1
ATOM 1457 C CA . ILE A 1 185 ? 29.177 -14.757 -45.210 1.00 57.72 185 ILE A CA 1
ATOM 1458 C C . ILE A 1 185 ? 28.254 -15.829 -45.813 1.00 57.72 185 ILE A C 1
ATOM 1460 O O . ILE A 1 185 ? 28.299 -16.984 -45.399 1.00 57.72 185 ILE A O 1
ATOM 1464 N N . GLY A 1 186 ? 27.392 -15.436 -46.757 1.00 58.47 186 GLY A N 1
ATOM 1465 C CA . GLY A 1 186 ? 26.416 -16.327 -47.403 1.00 58.47 186 GLY A CA 1
ATOM 1466 C C . GLY A 1 186 ? 24.969 -16.236 -46.893 1.00 58.47 186 GLY A C 1
ATOM 1467 O O . GLY A 1 186 ? 24.115 -16.917 -47.447 1.00 58.47 186 GLY A O 1
ATOM 1468 N N . MET A 1 187 ? 24.655 -15.377 -45.910 1.00 61.16 187 MET A N 1
ATOM 1469 C CA . MET A 1 187 ? 23.271 -15.139 -45.436 1.00 61.16 187 MET A CA 1
ATOM 1470 C C . MET A 1 187 ? 22.608 -13.880 -46.034 1.00 61.16 187 MET A C 1
ATOM 1472 O O . MET A 1 187 ? 21.703 -13.307 -45.441 1.00 61.16 187 MET A O 1
ATOM 1476 N N . GLY A 1 188 ? 23.065 -13.422 -47.207 1.00 54.12 188 GLY A N 1
ATOM 1477 C CA . GLY A 1 188 ? 22.471 -12.278 -47.923 1.00 54.12 188 GLY A CA 1
ATOM 1478 C C . GLY A 1 188 ? 23.006 -10.888 -47.544 1.00 54.12 188 GLY A C 1
ATOM 1479 O O . GLY A 1 188 ? 22.614 -9.908 -48.162 1.00 54.12 188 GLY A O 1
ATOM 1480 N N . LEU A 1 189 ? 23.943 -10.798 -46.593 1.00 59.56 189 LEU A N 1
ATOM 1481 C CA . LEU A 1 189 ? 24.635 -9.561 -46.179 1.00 59.56 189 LEU A CA 1
ATOM 1482 C C . LEU A 1 189 ? 26.093 -9.487 -46.681 1.00 59.56 189 LEU A C 1
ATOM 1484 O O . LEU A 1 189 ? 26.929 -8.795 -46.106 1.00 59.56 189 LEU A O 1
ATOM 1488 N N . GLY A 1 190 ? 26.436 -10.251 -47.721 1.00 59.91 190 GLY A N 1
ATOM 1489 C CA . GLY A 1 190 ? 27.779 -10.228 -48.303 1.00 59.91 190 GLY A CA 1
ATOM 1490 C C . GLY A 1 190 ? 28.069 -8.905 -49.016 1.00 59.91 190 GLY A C 1
ATOM 1491 O O . GLY A 1 190 ? 27.184 -8.325 -49.640 1.00 59.91 190 GLY A O 1
ATOM 1492 N N . TYR A 1 191 ? 29.318 -8.445 -48.960 1.00 57.56 191 TYR A N 1
ATOM 1493 C CA . TYR A 1 191 ? 29.761 -7.312 -49.767 1.00 57.56 191 TYR A CA 1
ATOM 1494 C C . TYR A 1 191 ? 29.746 -7.700 -51.249 1.00 57.56 191 TYR A C 1
ATOM 1496 O O . TYR A 1 191 ? 30.407 -8.659 -51.651 1.00 57.56 191 TYR A O 1
ATOM 1504 N N . GLN A 1 192 ? 29.002 -6.952 -52.064 1.00 55.94 192 GLN A N 1
ATOM 1505 C CA . GLN A 1 192 ? 29.134 -7.021 -53.514 1.00 55.94 192 GLN A CA 1
ATOM 1506 C C . GLN A 1 192 ? 30.356 -6.191 -53.908 1.00 55.94 192 GLN A C 1
ATOM 1508 O O . GLN A 1 192 ? 30.368 -4.970 -53.754 1.00 55.94 192 GLN A O 1
ATOM 1513 N N . ASP A 1 193 ? 31.407 -6.859 -54.375 1.00 58.69 193 ASP A N 1
ATOM 1514 C CA . ASP A 1 193 ? 32.604 -6.188 -54.869 1.00 58.69 193 ASP A CA 1
ATOM 1515 C C . ASP A 1 193 ? 32.294 -5.533 -56.225 1.00 58.69 193 ASP A C 1
ATOM 1517 O O . ASP A 1 193 ? 32.288 -6.187 -57.267 1.00 58.69 193 ASP A O 1
ATOM 1521 N N . LEU A 1 194 ? 31.998 -4.231 -56.205 1.00 64.12 194 LEU A N 1
ATOM 1522 C CA . LEU A 1 194 ? 31.677 -3.430 -57.394 1.00 64.12 194 LEU A CA 1
ATOM 1523 C C . LEU A 1 194 ? 32.875 -3.247 -58.346 1.00 64.12 194 LEU A C 1
ATOM 1525 O O . LEU A 1 194 ? 32.726 -2.629 -59.399 1.00 64.12 194 LEU A O 1
ATOM 1529 N N . THR A 1 195 ? 34.062 -3.756 -57.993 1.00 65.50 195 THR A N 1
ATOM 1530 C CA . THR A 1 195 ? 35.278 -3.620 -58.810 1.00 65.50 195 THR A CA 1
ATOM 1531 C C . THR A 1 195 ? 35.496 -4.761 -59.800 1.00 65.50 195 THR A C 1
ATOM 1533 O O . THR A 1 195 ? 36.329 -4.634 -60.698 1.00 65.50 195 THR A O 1
ATOM 1536 N N . LYS A 1 196 ? 34.728 -5.854 -59.705 1.00 55.91 196 LYS A N 1
ATOM 1537 C CA . LYS A 1 196 ? 34.773 -6.948 -60.681 1.00 55.91 196 LYS A CA 1
ATOM 1538 C C . LYS A 1 196 ? 33.566 -6.871 -61.608 1.00 55.91 196 LYS A C 1
ATOM 1540 O O . LYS A 1 196 ? 32.453 -7.222 -61.226 1.00 55.91 196 LYS A O 1
ATOM 1545 N N . LYS A 1 197 ? 33.823 -6.374 -62.817 1.00 47.47 197 LYS A N 1
ATOM 1546 C CA . LYS A 1 197 ? 32.932 -6.446 -63.977 1.00 47.47 197 LYS A CA 1
ATOM 1547 C C . LYS A 1 197 ? 33.268 -7.672 -64.814 1.00 47.47 197 LYS A C 1
ATOM 1549 O O . LYS A 1 197 ? 34.480 -7.954 -64.944 1.00 47.47 197 LYS A O 1
#

Sequence (197 aa):
MDAFEFVKTATNDEQAIFFLSECARIAMQQYYPQIQTVYDLEDNVDLNTVYDILDVAAGVKIKKDSNNVKQEAVESGATWETFDLAKLESELFLLGIWKDYEELETSLSMPELMSALEAKRELDYTDKKFFAAMQGVDLDKESGKDKQDAWQKLKAKVFSGGKTSDSNDITALQGFNAQKAGFGIGMGLGYQDLTKK

Radius of gyration: 29.52 Å; Cα contacts (8 Å, |Δi|>4): 143; chains: 1; bounding box: 61×35×96 Å

Secondary structure (DSSP, 8-state):
-HHHHHHHH-SSHHHHHHHHHHHHHHHHHHH-TT--SHHHHHHH--HHHHHHHHHHHH-----TT-S-HHHHHHHHTHHHHT--HHHHHHHHHTT---SSHHHHHHH--HHHHHHHHHHHHHHHHHHHHHHHHHTT--HHHHSS-----HHHHHHHHHHTTTS-S-TT-GGG--THHHHHTT--TTTT-----TT--

Solvent-accessible surface area (backbone atoms only — not comparable to full-atom values): 11812 Å² total; per-residue (Å²): 117,69,55,59,53,50,34,76,68,40,89,49,71,71,53,28,51,54,30,47,49,49,45,36,42,60,56,37,40,79,81,45,68,83,50,80,48,63,64,57,42,61,77,75,44,54,74,72,52,47,39,52,49,30,30,74,73,68,60,36,70,64,70,97,83,60,98,52,66,60,62,44,51,57,72,45,52,63,61,61,86,71,50,66,57,71,61,55,51,51,61,56,49,71,70,63,84,52,93,48,70,66,59,44,62,74,74,48,52,74,72,55,51,51,52,52,50,50,54,49,52,51,49,55,47,52,51,52,41,51,56,32,46,74,72,73,39,65,65,51,74,78,67,72,64,65,74,64,44,70,62,47,25,48,48,26,20,62,74,33,73,65,76,38,58,53,69,84,51,68,85,56,54,54,66,72,58,15,44,74,73,67,50,42,89,80,68,83,76,56,85,79,68,86,84,71,128